Protein AF-0000000082277237 (afdb_homodimer)

InterPro domains:
  IPR003742 RNA methyltransferase RlmH [MF_00658] (3-155)
  IPR003742 RNA methyltransferase RlmH [PF02590] (3-154)
  IPR003742 RNA methyltransferase RlmH [PIRSF004505] (3-155)
  IPR003742 RNA methyltransferase RlmH [PTHR33603] (2-155)
  IPR003742 RNA methyltransferase RlmH [cd18081] (7-155)

Secondary structure (DSSP, 8-state):
--EEEEEEEES---S-HHHHHHHHHHHHHHGGGTEEEEEEEESSHHHHHHHHHHHHHTT-EEEEEEEEEEE--HHHHHHHHHHHHHHTTSEEEEEE-BTTBS-HHHHS--TTS-SPPPPEEES-SS---HHHHHHHHHHHHHHHHHHHHT-GGG-/--EEEEEEEES---S-HHHHHHHHHHHHHHGGGTEEEEEEEESSHHHHHHHHHHHHHTT-EEEEEEEEEEE--HHHHHHHHHHHHHHTTSEEEEEE-BTTBS-HHHHS--TTS-SPPPPEEES-SS---HHHHHHHHHHHHHHHHHHHHT-GGG-

Structure (mmCIF, N/CA/C/O backbone):
data_AF-0000000082277237-model_v1
#
loop_
_entity.id
_entity.type
_entity.pdbx_description
1 polymer 'SPOUT methyltransferase domain containing protein'
#
loop_
_atom_site.group_PDB
_atom_site.id
_atom_site.type_symbol
_atom_site.label_atom_id
_atom_site.label_alt_id
_atom_site.label_comp_id
_atom_site.label_asym_id
_atom_site.label_entity_id
_atom_site.label_seq_id
_atom_site.pdbx_PDB_ins_code
_atom_site.Cartn_x
_atom_site.Cartn_y
_atom_site.Cartn_z
_atom_site.occupancy
_atom_site.B_iso_or_equiv
_atom_site.auth_seq_id
_atom_site.auth_comp_id
_atom_site.auth_asym_id
_atom_site.auth_atom_id
_atom_site.pdbx_PDB_model_num
ATOM 1 N N . MET A 1 1 ? -14.43 -26.297 -7.453 1 72.44 1 MET A N 1
ATOM 2 C CA . MET A 1 1 ? -13.023 -26.438 -7.094 1 72.44 1 MET A CA 1
ATOM 3 C C . MET A 1 1 ? -12.492 -25.156 -6.465 1 72.44 1 MET A C 1
ATOM 5 O O . MET A 1 1 ? -12.914 -24.062 -6.828 1 72.44 1 MET A O 1
ATOM 9 N N . ALA A 1 2 ? -11.562 -25.266 -5.434 1 89.38 2 ALA A N 1
ATOM 10 C CA . ALA A 1 2 ? -11.039 -24.094 -4.742 1 89.38 2 ALA A CA 1
ATOM 11 C C . ALA A 1 2 ? -10.062 -23.328 -5.633 1 89.38 2 ALA A C 1
ATOM 13 O O . ALA A 1 2 ? -9.328 -23.922 -6.422 1 89.38 2 ALA A O 1
ATOM 14 N N . MET A 1 3 ? -10.211 -22.047 -5.707 1 97.19 3 MET A N 1
ATOM 15 C CA . MET A 1 3 ? -9.234 -21.203 -6.379 1 97.19 3 MET A CA 1
ATOM 16 C C . MET A 1 3 ? -7.957 -21.094 -5.555 1 97.19 3 MET A C 1
ATOM 18 O O . MET A 1 3 ? -8.008 -20.859 -4.344 1 97.19 3 MET A O 1
ATOM 22 N N . LYS A 1 4 ? -6.832 -21.359 -6.188 1 98.06 4 LYS A N 1
ATOM 23 C CA . LYS A 1 4 ? -5.547 -21.391 -5.496 1 98.06 4 LYS A CA 1
ATOM 24 C C . LYS A 1 4 ? -4.629 -20.281 -6.004 1 98.06 4 LYS A C 1
ATOM 26 O O . LYS A 1 4 ? -4.363 -20.188 -7.203 1 98.06 4 LYS A O 1
ATOM 31 N N . VAL A 1 5 ? -4.199 -19.469 -5.09 1 98.5 5 VAL A N 1
ATOM 32 C CA . VAL A 1 5 ? -3.26 -18.391 -5.402 1 98.5 5 VAL A CA 1
ATOM 33 C C . VAL A 1 5 ? -1.948 -18.625 -4.652 1 98.5 5 VAL A C 1
ATOM 35 O O . VAL A 1 5 ? -1.938 -18.719 -3.422 1 98.5 5 VAL A O 1
ATOM 38 N N . ASN A 1 6 ? -0.919 -18.75 -5.375 1 98.56 6 ASN A N 1
ATOM 39 C CA . ASN A 1 6 ? 0.415 -18.844 -4.793 1 98.56 6 ASN A CA 1
ATOM 40 C C . ASN A 1 6 ? 1.192 -17.547 -4.969 1 98.56 6 ASN A C 1
ATOM 42 O O . ASN A 1 6 ? 1.26 -17 -6.074 1 98.56 6 ASN A O 1
ATOM 46 N N . ILE A 1 7 ? 1.699 -17.031 -3.871 1 98.62 7 ILE A N 1
ATOM 47 C CA . ILE A 1 7 ? 2.617 -15.898 -3.922 1 98.62 7 ILE A CA 1
ATOM 48 C C . ILE A 1 7 ? 4.059 -16.406 -3.822 1 98.62 7 ILE A C 1
ATOM 50 O O . ILE A 1 7 ? 4.496 -16.828 -2.756 1 98.62 7 ILE A O 1
ATOM 54 N N . ARG A 1 8 ? 4.77 -16.391 -4.914 1 98.56 8 ARG A N 1
ATOM 55 C CA . ARG A 1 8 ? 6.188 -16.734 -4.93 1 98.56 8 ARG A CA 1
ATOM 56 C C . ARG A 1 8 ? 7.051 -15.5 -4.699 1 98.56 8 ARG A C 1
ATOM 58 O O . ARG A 1 8 ? 6.973 -14.531 -5.461 1 98.56 8 ARG A O 1
ATOM 65 N N . ILE A 1 9 ? 7.887 -15.516 -3.719 1 98.12 9 ILE A N 1
ATOM 66 C CA . ILE A 1 9 ? 8.578 -14.312 -3.279 1 98.12 9 ILE A CA 1
ATOM 67 C C . ILE A 1 9 ? 10.016 -14.648 -2.9 1 98.12 9 ILE A C 1
ATOM 69 O O . ILE A 1 9 ? 10.273 -15.672 -2.256 1 98.12 9 ILE A O 1
ATOM 73 N N . VAL A 1 10 ? 10.961 -13.883 -3.402 1 96.69 10 VAL A N 1
ATOM 74 C CA . VAL A 1 10 ? 12.359 -14.039 -2.998 1 96.69 10 VAL A CA 1
ATOM 75 C C . VAL A 1 10 ? 12.562 -13.438 -1.611 1 96.69 10 VAL A C 1
ATOM 77 O O . VAL A 1 10 ? 12.227 -12.273 -1.376 1 96.69 10 VAL A O 1
ATOM 80 N N . GLY A 1 11 ? 13.094 -14.211 -0.771 1 94 11 GLY A N 1
ATOM 81 C CA . GLY A 1 11 ? 13.344 -13.75 0.585 1 94 11 GLY A CA 1
ATOM 82 C C . GLY A 1 11 ? 12.859 -14.719 1.646 1 94 11 GLY A C 1
ATOM 83 O O . GLY A 1 11 ? 12.867 -15.938 1.435 1 94 11 GLY A O 1
ATOM 84 N N . ARG A 1 12 ? 12.672 -14.195 2.811 1 89.44 12 ARG A N 1
ATOM 85 C CA . ARG A 1 12 ? 12.188 -14.984 3.938 1 89.44 12 ARG A CA 1
ATOM 86 C C . ARG A 1 12 ? 11.102 -14.234 4.707 1 89.44 12 ARG A C 1
ATOM 88 O O . ARG A 1 12 ? 10.875 -13.047 4.469 1 89.44 12 ARG A O 1
ATOM 95 N N . LYS A 1 13 ? 10.516 -14.984 5.504 1 86.62 13 LYS A N 1
ATOM 96 C CA . LYS A 1 13 ? 9.484 -14.375 6.34 1 86.62 13 LYS A CA 1
ATOM 97 C C . LYS A 1 13 ? 10.031 -13.164 7.098 1 86.62 13 LYS A C 1
ATOM 99 O O . LYS A 1 13 ? 11.18 -13.172 7.535 1 86.62 13 LYS A O 1
ATOM 104 N N . SER A 1 14 ? 9.109 -12.227 7.199 1 81.88 14 SER A N 1
ATOM 105 C CA . SER A 1 14 ? 9.5 -10.984 7.844 1 81.88 14 SER A CA 1
ATOM 106 C C . SER A 1 14 ? 9.891 -11.211 9.297 1 81.88 14 SER A C 1
ATOM 108 O O . SER A 1 14 ? 9.281 -12.039 9.984 1 81.88 14 SER A O 1
ATOM 110 N N . SER A 1 15 ? 10.867 -10.469 9.68 1 84.88 15 SER A N 1
ATOM 111 C CA . SER A 1 15 ? 11.219 -10.453 11.094 1 84.88 15 SER A CA 1
ATOM 112 C C . SER A 1 15 ? 10.25 -9.586 11.891 1 84.88 15 SER A C 1
ATOM 114 O O . SER A 1 15 ? 10.289 -9.57 13.125 1 84.88 15 SER A O 1
ATOM 116 N N . GLU A 1 16 ? 9.328 -8.875 11.258 1 90.44 16 GLU A N 1
ATOM 117 C CA . GLU A 1 16 ? 8.305 -8.047 11.906 1 90.44 16 GLU A CA 1
ATOM 118 C C . GLU A 1 16 ? 7.008 -8.828 12.102 1 90.44 16 GLU A C 1
ATOM 120 O O . GLU A 1 16 ? 6.27 -9.055 11.141 1 90.44 16 GLU A O 1
ATOM 125 N N . PRO A 1 17 ? 6.66 -9.117 13.273 1 93.88 17 PRO A N 1
ATOM 126 C CA . PRO A 1 17 ? 5.508 -9.984 13.523 1 93.88 17 PRO A CA 1
ATOM 127 C C . PRO A 1 17 ? 4.199 -9.398 13 1 93.88 17 PRO A C 1
ATOM 129 O O . PRO A 1 17 ? 3.318 -10.141 12.562 1 93.88 17 PRO A O 1
ATOM 132 N N . TRP A 1 18 ? 4.062 -8.094 13.117 1 95.75 18 TRP A N 1
ATOM 133 C CA . TRP A 1 18 ? 2.807 -7.465 12.727 1 95.75 18 TRP A CA 1
ATOM 134 C C . TRP A 1 18 ? 2.486 -7.75 11.266 1 95.75 18 TRP A C 1
ATOM 136 O O . TRP A 1 18 ? 1.322 -7.918 10.898 1 95.75 18 TRP A O 1
ATOM 146 N N . LEU A 1 19 ? 3.482 -7.816 10.383 1 96.31 19 LEU A N 1
ATOM 147 C CA . LEU A 1 19 ? 3.287 -8.094 8.961 1 96.31 19 LEU A CA 1
ATOM 148 C C . LEU A 1 19 ? 2.701 -9.492 8.758 1 96.31 19 LEU A C 1
ATOM 150 O O . LEU A 1 19 ? 1.73 -9.656 8.016 1 96.31 19 LEU A O 1
ATOM 154 N N . GLU A 1 20 ? 3.297 -10.453 9.461 1 96.19 20 GLU A N 1
ATOM 155 C CA . GLU A 1 20 ? 2.818 -11.828 9.352 1 96.19 20 GLU A CA 1
ATOM 156 C C . GLU A 1 20 ? 1.405 -11.969 9.906 1 96.19 20 GLU A C 1
ATOM 158 O O . GLU A 1 20 ? 0.589 -12.719 9.367 1 96.19 20 GLU A O 1
ATOM 163 N N . GLU A 1 21 ? 1.178 -11.273 10.93 1 96.94 21 GLU A N 1
ATOM 164 C CA . GLU A 1 21 ? -0.162 -11.289 11.508 1 96.94 21 GLU A CA 1
ATOM 165 C C . GLU A 1 21 ? -1.196 -10.758 10.523 1 96.94 21 GLU A C 1
ATOM 167 O O . GLU A 1 21 ? -2.283 -11.32 10.391 1 96.94 21 GLU A O 1
ATOM 172 N N . GLY A 1 22 ? -0.865 -9.68 9.828 1 96.94 22 GLY A N 1
ATOM 173 C CA . GLY A 1 22 ? -1.749 -9.141 8.805 1 96.94 22 GLY A CA 1
ATOM 174 C C . GLY A 1 22 ? -2 -10.109 7.664 1 96.94 22 GLY A C 1
ATOM 175 O O . GLY A 1 22 ? -3.146 -10.328 7.266 1 96.94 22 GLY A O 1
ATOM 176 N N . VAL A 1 23 ? -0.927 -10.727 7.211 1 97.06 23 VAL A N 1
ATOM 177 C CA . VAL A 1 23 ? -1.022 -11.695 6.117 1 97.06 23 VAL A CA 1
ATOM 178 C C . VAL A 1 23 ? -1.915 -12.859 6.531 1 97.06 23 VAL A C 1
ATOM 180 O O . VAL A 1 23 ? -2.836 -13.234 5.801 1 97.06 23 VAL A O 1
ATOM 183 N N . GLN A 1 24 ? -1.683 -13.391 7.711 1 96.81 24 GLN A N 1
ATOM 184 C CA . GLN A 1 24 ? -2.432 -14.539 8.211 1 96.81 24 GLN A CA 1
ATOM 185 C C . GLN A 1 24 ? -3.91 -14.203 8.383 1 96.81 24 GLN A C 1
ATOM 187 O O . GLN A 1 24 ? -4.777 -15.039 8.125 1 96.81 24 GLN A O 1
ATOM 192 N N . MET A 1 25 ? -4.168 -13.039 8.859 1 96.81 25 MET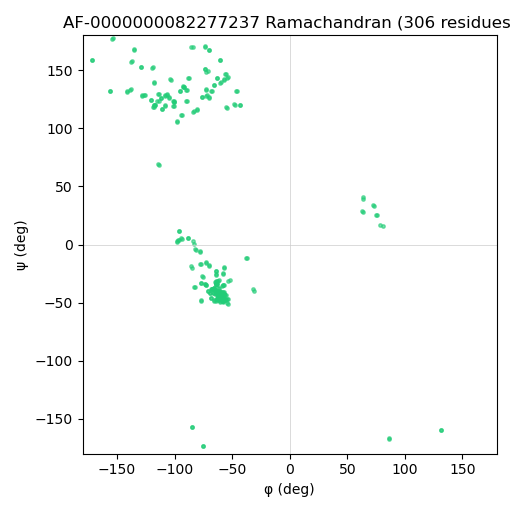 A N 1
ATOM 193 C CA . MET A 1 25 ? -5.559 -12.609 9.008 1 96.81 25 MET A CA 1
ATOM 194 C C . MET A 1 25 ? -6.285 -12.656 7.668 1 96.81 25 MET A C 1
ATOM 196 O O . MET A 1 25 ? -7.371 -13.227 7.562 1 96.81 25 MET A O 1
ATOM 200 N N . TYR A 1 26 ? -5.668 -12.062 6.633 1 97.19 26 TYR A N 1
ATOM 201 C CA . TYR A 1 26 ? -6.332 -12.016 5.336 1 97.19 26 TYR A CA 1
ATOM 202 C C . TYR A 1 26 ? -6.438 -13.414 4.734 1 97.19 26 TYR A C 1
ATOM 204 O O . TYR A 1 26 ? -7.434 -13.742 4.086 1 97.19 26 TYR A O 1
ATOM 212 N N . GLU A 1 27 ? -5.387 -14.242 4.922 1 97.44 27 GLU A N 1
ATOM 213 C CA . GLU A 1 27 ? -5.465 -15.625 4.477 1 97.44 27 GLU A CA 1
ATOM 214 C C . GLU A 1 27 ? -6.688 -16.328 5.062 1 97.44 27 GLU A C 1
ATOM 216 O O . GLU A 1 27 ? -7.41 -17.016 4.348 1 97.44 27 GLU A O 1
ATOM 221 N N . SER A 1 28 ? -6.832 -16.125 6.332 1 97.06 28 SER A N 1
ATOM 222 C CA . SER A 1 28 ? -7.957 -16.75 7.027 1 97.06 28 SER A CA 1
ATOM 223 C C . SER A 1 28 ? -9.289 -16.203 6.516 1 97.06 28 SER A C 1
ATOM 225 O O . SER A 1 28 ? -10.234 -16.969 6.312 1 97.06 28 SER A O 1
ATOM 227 N N . ARG A 1 29 ? -9.391 -14.906 6.246 1 96.12 29 ARG A N 1
ATOM 228 C CA . ARG A 1 29 ? -10.625 -14.242 5.816 1 96.12 29 ARG A CA 1
ATOM 229 C C . ARG A 1 29 ? -11 -14.656 4.398 1 96.12 29 ARG A C 1
ATOM 231 O O . ARG A 1 29 ? -12.148 -14.492 3.98 1 96.12 29 ARG A O 1
ATOM 238 N N . LEU A 1 30 ? -10.031 -15.195 3.664 1 97.56 30 LEU A N 1
ATOM 239 C CA . LEU A 1 30 ? -10.242 -15.555 2.264 1 97.56 30 LEU A CA 1
ATOM 240 C C . LEU A 1 30 ? -10.867 -16.938 2.145 1 97.56 30 LEU A C 1
ATOM 242 O O . LEU A 1 30 ? -11.43 -17.281 1.104 1 97.56 30 LEU A O 1
ATOM 246 N N . LYS A 1 31 ? -10.773 -17.766 3.168 1 93.88 31 LYS A N 1
ATOM 247 C CA . LYS A 1 31 ? -11.18 -19.156 3.135 1 93.88 31 LYS A CA 1
ATOM 248 C C . LYS A 1 31 ? -12.664 -19.297 2.787 1 93.88 31 LYS A C 1
ATOM 250 O O . LYS A 1 31 ? -13.031 -20.094 1.92 1 93.88 31 LYS A O 1
ATOM 255 N N . PRO A 1 32 ? -13.531 -18.484 3.363 1 93.81 32 PRO A N 1
ATOM 256 C CA . PRO A 1 32 ? -14.953 -18.609 3.051 1 93.81 32 PRO A CA 1
ATOM 257 C C . PRO A 1 32 ? -15.266 -18.312 1.587 1 93.81 32 PRO A C 1
ATOM 259 O O . PRO A 1 32 ? -16.312 -18.719 1.077 1 93.81 32 PRO A O 1
ATOM 262 N N . SER A 1 33 ? -14.453 -17.594 0.892 1 94.75 33 SER A N 1
ATOM 263 C CA . SER A 1 33 ? -14.656 -17.234 -0.508 1 94.75 33 SER A CA 1
ATOM 264 C C . SER A 1 33 ? -14.062 -18.297 -1.439 1 94.75 33 SER A C 1
ATOM 266 O O . SER A 1 33 ? -13.969 -18.078 -2.65 1 94.75 33 SER A O 1
ATOM 268 N N . ASN A 1 34 ? -13.57 -19.391 -0.93 1 95.44 34 ASN A N 1
ATOM 269 C CA . ASN A 1 34 ? -12.984 -20.516 -1.66 1 95.44 34 ASN A CA 1
ATOM 270 C C . ASN A 1 34 ? -11.719 -20.094 -2.402 1 95.44 34 ASN A C 1
ATOM 272 O O . ASN A 1 34 ? -11.469 -20.547 -3.523 1 95.44 34 ASN A O 1
ATOM 276 N N . VAL A 1 35 ? -11.055 -19.094 -1.87 1 97.5 35 VAL A N 1
ATOM 277 C CA . VAL A 1 35 ? -9.742 -18.688 -2.357 1 97.5 35 VAL A CA 1
ATOM 278 C C . VAL A 1 35 ? -8.672 -19.016 -1.32 1 97.5 35 VAL A C 1
ATOM 280 O O . VAL A 1 35 ? -8.719 -18.531 -0.188 1 97.5 35 VAL A O 1
ATOM 283 N N . GLU A 1 36 ? -7.801 -19.875 -1.709 1 97.69 36 GLU A N 1
ATOM 284 C CA . GLU A 1 36 ? -6.664 -20.234 -0.864 1 97.69 36 GLU A CA 1
ATOM 285 C C . GLU A 1 36 ? -5.395 -19.516 -1.313 1 97.69 36 GLU A C 1
ATOM 287 O O . GLU A 1 36 ? -5 -19.609 -2.477 1 97.69 36 GLU A O 1
ATOM 292 N N . VAL A 1 37 ? -4.805 -18.797 -0.4 1 98.12 37 VAL A N 1
ATOM 293 C CA . VAL A 1 37 ? -3.568 -18.094 -0.707 1 98.12 37 VAL A CA 1
ATOM 294 C C . VAL A 1 37 ? -2.42 -18.672 0.107 1 98.12 37 VAL A C 1
ATOM 296 O O . VAL A 1 37 ? -2.547 -18.875 1.316 1 98.12 37 VAL A O 1
ATOM 299 N N . GLU A 1 38 ? -1.388 -18.984 -0.533 1 96.94 38 GLU A N 1
ATOM 300 C CA . GLU A 1 38 ? -0.171 -19.469 0.114 1 96.94 38 GLU A CA 1
ATOM 301 C C . GLU A 1 38 ? 1.051 -18.688 -0.356 1 96.94 38 GLU A C 1
ATOM 303 O O . GLU A 1 38 ? 1.048 -18.125 -1.451 1 96.94 38 GLU A O 1
ATOM 308 N N . THR A 1 39 ? 2.021 -18.656 0.523 1 98 39 THR A N 1
ATOM 309 C CA . THR A 1 39 ? 3.281 -18 0.175 1 98 39 THR A CA 1
ATOM 310 C C . THR A 1 39 ? 4.402 -19.031 0.054 1 98 39 THR A C 1
ATOM 312 O O . THR A 1 39 ? 4.578 -19.875 0.937 1 98 39 THR A O 1
ATOM 315 N N . THR A 1 40 ? 5.082 -19.031 -1.063 1 98.31 40 THR A N 1
ATOM 316 C CA . THR A 1 40 ? 6.285 -19.844 -1.249 1 98.31 40 THR A CA 1
ATOM 317 C C . THR A 1 40 ? 7.527 -18.953 -1.28 1 98.31 40 THR A C 1
ATOM 319 O O . THR A 1 40 ? 7.68 -18.109 -2.174 1 98.31 40 THR A O 1
ATOM 322 N N . TRP A 1 41 ? 8.414 -19.188 -0.354 1 98 41 TRP A N 1
ATOM 323 C CA . TRP A 1 41 ? 9.625 -18.391 -0.229 1 98 41 TRP A CA 1
ATOM 324 C C . TRP A 1 41 ? 10.766 -19.016 -1.027 1 98 41 TRP A C 1
ATOM 326 O O . TRP A 1 41 ? 10.969 -20.234 -0.996 1 98 41 TRP A O 1
ATOM 336 N N . HIS A 1 42 ? 11.469 -18.172 -1.744 1 97.94 42 HIS A N 1
ATOM 337 C CA . HIS A 1 42 ? 12.641 -18.594 -2.502 1 97.94 42 HIS A CA 1
ATOM 338 C C . HIS A 1 42 ? 13.898 -17.891 -2.004 1 97.94 42 HIS A C 1
ATOM 340 O O . HIS A 1 42 ? 13.883 -16.688 -1.737 1 97.94 42 HIS A O 1
ATOM 346 N N . LYS A 1 43 ? 14.977 -18.609 -1.926 1 96 43 LYS A N 1
ATOM 347 C CA . LYS A 1 43 ? 16.203 -18.078 -1.368 1 96 43 LYS A CA 1
ATOM 348 C C . LYS A 1 43 ? 16.859 -17.094 -2.334 1 96 43 LYS A C 1
ATOM 350 O O . LYS A 1 43 ? 17.609 -16.203 -1.912 1 96 43 LYS A O 1
ATOM 355 N N . ASP A 1 44 ? 16.703 -17.391 -3.604 1 95.62 44 ASP A N 1
ATOM 356 C CA . ASP A 1 44 ? 17.328 -16.547 -4.621 1 95.62 44 ASP A CA 1
ATOM 357 C C . ASP A 1 44 ? 16.547 -16.625 -5.941 1 95.62 44 ASP A C 1
ATOM 359 O O . ASP A 1 44 ? 15.531 -17.312 -6.035 1 95.62 44 ASP A O 1
ATOM 363 N N . ASN A 1 45 ? 17.016 -15.859 -6.887 1 95.25 45 ASN A N 1
ATOM 364 C CA . ASN A 1 45 ? 16.328 -15.742 -8.172 1 95.25 45 ASN A CA 1
ATOM 365 C C . ASN A 1 45 ? 16.297 -17.078 -8.914 1 95.25 45 ASN A C 1
ATOM 367 O O . ASN A 1 45 ? 15.273 -17.453 -9.484 1 95.25 45 ASN A O 1
ATOM 371 N N . PRO A 1 46 ? 17.406 -17.859 -8.922 1 95.75 46 PRO A N 1
ATOM 372 C CA . PRO A 1 46 ? 17.344 -19.172 -9.594 1 95.75 46 PRO A CA 1
ATOM 373 C C . PRO A 1 46 ? 16.281 -20.094 -9.016 1 95.75 46 PRO A C 1
ATOM 375 O O . PRO A 1 46 ? 15.562 -20.766 -9.766 1 95.75 46 PRO A O 1
ATOM 378 N N . ALA A 1 47 ? 16.156 -20.109 -7.727 1 97.25 47 ALA A N 1
ATOM 379 C CA . ALA A 1 47 ? 15.125 -20.922 -7.082 1 97.25 47 ALA A CA 1
ATOM 380 C C . ALA A 1 47 ? 13.734 -20.422 -7.453 1 97.25 47 ALA A C 1
ATOM 382 O O . ALA A 1 47 ? 12.82 -21.234 -7.684 1 97.25 47 ALA A O 1
ATOM 383 N N . LEU A 1 48 ? 13.547 -19.109 -7.465 1 97.31 48 LEU A N 1
ATOM 384 C CA . LEU A 1 48 ? 12.289 -18.5 -7.879 1 97.31 48 LEU A CA 1
ATOM 385 C C . LEU A 1 48 ? 11.922 -18.922 -9.297 1 97.31 48 LEU A C 1
ATOM 387 O O . LEU A 1 48 ? 10.797 -19.375 -9.547 1 97.31 48 LEU A O 1
ATOM 391 N N . MET A 1 49 ? 12.906 -18.844 -10.195 1 95.56 49 MET A N 1
ATOM 392 C CA . MET A 1 49 ? 12.68 -19.172 -11.602 1 95.56 49 MET A CA 1
ATOM 393 C C . MET A 1 49 ? 12.273 -20.641 -11.758 1 95.56 49 MET A C 1
ATOM 395 O O . MET A 1 49 ? 11.406 -20.953 -12.57 1 95.56 49 MET A O 1
ATOM 399 N N . LYS A 1 50 ? 12.906 -21.484 -11.016 1 96.94 50 LYS A N 1
ATOM 400 C CA . LYS A 1 50 ? 12.555 -22.906 -11.031 1 96.94 50 LYS A CA 1
ATOM 401 C C . LYS A 1 50 ? 11.109 -23.109 -10.586 1 96.94 50 LYS A C 1
ATOM 403 O O . LYS A 1 50 ? 10.375 -23.891 -11.195 1 96.94 50 LYS A O 1
ATOM 408 N N . GLY A 1 51 ? 10.711 -22.422 -9.516 1 97.38 51 GLY A N 1
ATOM 409 C CA . GLY A 1 51 ? 9.344 -22.516 -9.031 1 97.38 51 GLY A CA 1
ATOM 410 C C . GLY A 1 51 ? 8.32 -22.047 -10.047 1 97.38 51 GLY A C 1
ATOM 411 O O . GLY A 1 51 ? 7.285 -22.688 -10.242 1 97.38 51 GLY A O 1
ATOM 412 N N . ILE A 1 52 ? 8.625 -20.953 -10.688 1 96.62 52 ILE A N 1
ATOM 413 C CA . ILE A 1 52 ? 7.738 -20.391 -11.703 1 96.62 52 ILE A CA 1
ATOM 414 C C . ILE A 1 52 ? 7.59 -21.375 -12.859 1 96.62 52 ILE A C 1
ATOM 416 O O . ILE A 1 52 ? 6.488 -21.562 -13.375 1 96.62 52 ILE A O 1
ATOM 420 N N . GLU A 1 53 ? 8.695 -21.922 -13.297 1 95 53 GLU A N 1
ATOM 421 C CA . GLU A 1 53 ? 8.68 -22.906 -14.367 1 95 53 GLU A CA 1
ATOM 422 C C . GLU A 1 53 ? 7.773 -24.094 -14.016 1 95 53 GLU A C 1
ATOM 424 O O . GLU A 1 53 ? 7 -24.562 -14.852 1 95 53 GLU A O 1
ATOM 429 N N . GLN A 1 54 ? 7.867 -24.547 -12.812 1 97.25 54 GLN A N 1
ATOM 430 C CA . GLN A 1 54 ? 7.035 -25.641 -12.344 1 97.25 54 GLN A CA 1
ATOM 431 C C . GLN A 1 54 ? 5.555 -25.281 -12.398 1 97.25 54 GLN A C 1
ATOM 433 O O . GLN A 1 54 ? 4.727 -26.078 -12.836 1 97.25 54 GLN A O 1
ATOM 438 N N . ASP A 1 55 ? 5.242 -24.078 -11.961 1 97 55 ASP A N 1
ATOM 439 C CA . ASP A 1 55 ? 3.859 -23.594 -12.016 1 97 55 ASP A CA 1
ATOM 440 C C . ASP A 1 55 ? 3.359 -23.516 -13.453 1 97 55 ASP A C 1
ATOM 442 O O . ASP A 1 55 ? 2.227 -23.891 -13.75 1 97 55 ASP A O 1
ATOM 446 N N . SER A 1 56 ? 4.238 -22.984 -14.297 1 94.19 56 SER A N 1
ATOM 447 C CA . SER A 1 56 ? 3.885 -22.844 -15.703 1 94.19 56 SER A CA 1
ATOM 448 C C . SER A 1 56 ? 3.594 -24.203 -16.328 1 94.19 56 SER A C 1
ATOM 450 O O . SER A 1 56 ? 2.654 -24.344 -17.125 1 94.19 56 SER A O 1
ATOM 452 N N . GLN A 1 57 ? 4.383 -25.188 -15.984 1 95.06 57 GLN A N 1
ATOM 453 C CA . GLN A 1 57 ? 4.199 -26.531 -16.5 1 95.06 57 GLN A CA 1
ATOM 454 C C . GLN A 1 57 ? 2.865 -27.125 -16.047 1 95.06 57 GLN A C 1
ATOM 456 O O . GLN A 1 57 ? 2.293 -27.969 -16.734 1 95.06 57 GLN A O 1
ATOM 461 N N . LYS A 1 58 ? 2.42 -26.609 -14.938 1 95.88 58 LYS A N 1
ATOM 462 C CA . LYS A 1 58 ? 1.141 -27.062 -14.398 1 95.88 58 LYS A CA 1
ATOM 463 C C . LYS A 1 58 ? -0.001 -26.156 -14.859 1 95.88 58 LYS A C 1
ATOM 465 O O . LYS A 1 58 ? -1.1 -26.203 -14.297 1 95.88 58 LYS A O 1
ATOM 470 N N . ASN A 1 59 ? 0.3 -25.188 -15.734 1 94.69 59 ASN A N 1
ATOM 471 C CA . ASN A 1 59 ? -0.663 -24.312 -16.406 1 94.69 59 ASN A CA 1
ATOM 472 C C . ASN A 1 59 ? -1.209 -23.25 -15.453 1 94.69 59 ASN A C 1
ATOM 474 O O . ASN A 1 59 ? -2.359 -22.828 -15.578 1 94.69 59 ASN A O 1
ATOM 478 N N . HIS A 1 60 ? -0.413 -22.922 -14.398 1 96.62 60 HIS A N 1
ATOM 479 C CA . HIS A 1 60 ? -0.772 -21.75 -13.602 1 96.62 60 HIS A CA 1
ATOM 480 C C . HIS A 1 60 ? -0.656 -20.469 -14.414 1 96.62 60 HIS A C 1
ATOM 482 O O . HIS A 1 60 ? 0.248 -20.328 -15.242 1 96.62 60 HIS A O 1
ATOM 488 N N . LYS A 1 61 ? -1.603 -19.625 -14.266 1 97.69 61 LYS A N 1
ATOM 489 C CA . LYS A 1 61 ? -1.36 -18.266 -14.734 1 97.69 61 LYS A CA 1
ATOM 490 C C . LYS A 1 61 ? -0.297 -17.562 -13.891 1 97.69 61 LYS A C 1
ATOM 492 O O . LYS A 1 61 ? -0.308 -17.672 -12.664 1 97.69 61 LYS A O 1
ATOM 497 N N . ILE A 1 62 ? 0.694 -16.922 -14.539 1 97.69 62 ILE A N 1
ATOM 498 C CA . ILE A 1 62 ? 1.775 -16.234 -13.844 1 97.69 62 ILE A CA 1
ATOM 499 C C . ILE A 1 62 ? 1.61 -14.727 -13.992 1 97.69 62 ILE A C 1
ATOM 501 O O . ILE A 1 62 ? 1.429 -14.227 -15.109 1 97.69 62 ILE A O 1
ATOM 505 N N . VAL A 1 63 ? 1.631 -14.016 -12.891 1 97.81 63 VAL A N 1
ATOM 506 C CA . VAL A 1 63 ? 1.584 -12.555 -12.891 1 97.81 63 VAL A CA 1
ATOM 507 C C . VAL A 1 63 ? 2.727 -12 -12.039 1 97.81 63 VAL A C 1
ATOM 509 O O . VAL A 1 63 ? 2.898 -12.398 -10.883 1 97.81 63 VAL A O 1
ATOM 512 N N . CYS A 1 64 ? 3.504 -11.109 -12.555 1 97.75 64 CYS A N 1
ATOM 513 C CA . CYS A 1 64 ? 4.645 -10.539 -11.852 1 97.75 64 CYS A CA 1
ATOM 514 C C . CYS A 1 64 ? 4.324 -9.141 -11.336 1 97.75 64 CYS A C 1
ATOM 516 O O . CYS A 1 64 ? 3.65 -8.359 -12.008 1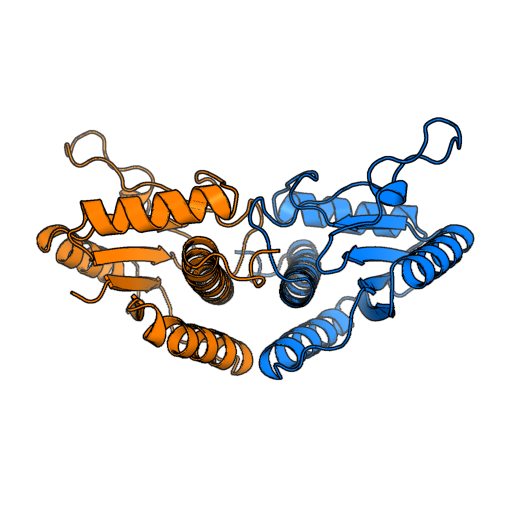 97.75 64 CYS A O 1
ATOM 518 N N . LEU A 1 65 ? 4.832 -8.891 -10.172 1 97.38 65 LEU A N 1
ATOM 519 C CA . LEU A 1 65 ? 4.656 -7.559 -9.594 1 97.38 65 LEU A CA 1
ATOM 520 C C . LEU A 1 65 ? 5.863 -6.672 -9.883 1 97.38 65 LEU A C 1
ATOM 522 O O . LEU A 1 65 ? 7.004 -7.09 -9.688 1 97.38 65 LEU A O 1
ATOM 526 N N . ASP A 1 66 ? 5.613 -5.504 -10.328 1 94.94 66 ASP A N 1
ATOM 527 C CA . ASP A 1 66 ? 6.621 -4.5 -10.656 1 94.94 66 ASP A CA 1
ATOM 528 C C . ASP A 1 66 ? 6.035 -3.09 -10.594 1 94.94 66 ASP A C 1
ATOM 530 O O . ASP A 1 66 ? 4.961 -2.836 -11.141 1 94.94 66 ASP A O 1
ATOM 534 N N . PRO A 1 67 ? 6.73 -2.152 -9.914 1 93.12 67 PRO A N 1
ATOM 535 C CA . PRO A 1 67 ? 6.203 -0.788 -9.852 1 93.12 67 PRO A CA 1
ATOM 536 C C . PRO A 1 67 ? 5.984 -0.175 -11.234 1 93.12 67 PRO A C 1
ATOM 538 O O . PRO A 1 67 ? 5.176 0.745 -11.383 1 93.12 67 PRO A O 1
ATOM 541 N N . ASN A 1 68 ? 6.648 -0.71 -12.266 1 91.38 68 ASN A N 1
ATOM 542 C CA . ASN A 1 68 ? 6.527 -0.181 -13.625 1 91.38 68 ASN A CA 1
ATOM 543 C C . ASN A 1 68 ? 5.496 -0.958 -14.438 1 91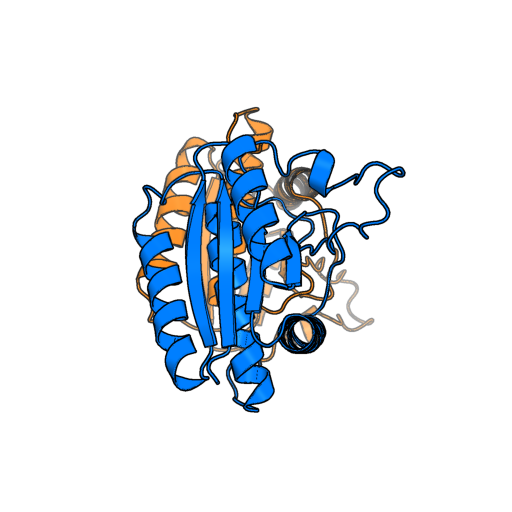.38 68 ASN A C 1
ATOM 545 O O . ASN A 1 68 ? 5.328 -0.709 -15.633 1 91.38 68 ASN A O 1
ATOM 549 N N . GLY A 1 69 ? 4.824 -1.915 -13.789 1 94.19 69 GLY A N 1
ATOM 550 C CA . GLY A 1 69 ? 3.779 -2.676 -14.453 1 94.19 69 GLY A CA 1
ATOM 551 C C . GLY A 1 69 ? 2.49 -1.893 -14.625 1 94.19 69 GLY A C 1
ATOM 552 O O . GLY A 1 69 ? 2.469 -0.674 -14.438 1 94.19 69 GLY A O 1
ATOM 553 N N . ARG A 1 70 ? 1.486 -2.529 -15.078 1 95.12 70 ARG A N 1
ATOM 554 C CA . ARG A 1 70 ? 0.179 -1.914 -15.281 1 95.12 70 ARG A CA 1
ATOM 555 C C . ARG A 1 70 ? -0.489 -1.589 -13.953 1 95.12 70 ARG A C 1
ATOM 557 O O . ARG A 1 70 ? -0.584 -2.447 -13.07 1 95.12 70 ARG A O 1
ATOM 564 N N . SER A 1 71 ? -0.887 -0.423 -13.758 1 95.12 71 SER A N 1
ATOM 565 C CA . SER A 1 71 ? -1.64 0.024 -12.594 1 95.12 71 SER A CA 1
ATOM 566 C C . SER A 1 71 ? -3.143 -0.051 -12.844 1 95.12 71 SER A C 1
ATOM 568 O O . SER A 1 71 ? -3.621 0.355 -13.898 1 95.12 71 SER A O 1
ATOM 570 N N . THR A 1 72 ? -3.854 -0.55 -11.875 1 96.19 72 THR A N 1
ATOM 571 C CA . THR A 1 72 ? -5.293 -0.714 -12.039 1 96.19 72 THR A CA 1
ATOM 572 C C . THR A 1 72 ? -6.031 -0.278 -10.781 1 96.19 72 THR A C 1
ATOM 574 O O . THR A 1 72 ? -5.441 -0.211 -9.695 1 96.19 72 THR A O 1
ATOM 577 N N . SER A 1 73 ? -7.297 0.05 -10.961 1 96.94 73 SER A N 1
ATOM 578 C CA . SER A 1 73 ? -8.172 0.214 -9.805 1 96.94 73 SER A CA 1
ATOM 579 C C . SER A 1 73 ? -8.469 -1.128 -9.141 1 96.94 73 SER A C 1
ATOM 581 O O . SER A 1 73 ? -8.219 -2.184 -9.727 1 96.94 73 SER A O 1
ATOM 583 N N . SER A 1 74 ? -9.023 -1.087 -7.961 1 97.38 74 SER A N 1
ATOM 584 C CA . SER A 1 74 ? -9.383 -2.322 -7.277 1 97.38 74 SER A CA 1
ATOM 585 C C . SER A 1 74 ? -10.453 -3.09 -8.047 1 97.38 74 SER A C 1
ATOM 587 O O . SER A 1 74 ? -10.461 -4.324 -8.047 1 97.38 74 SER A O 1
ATOM 589 N N . GLU A 1 75 ? -11.328 -2.354 -8.75 1 96.81 75 GLU A N 1
ATOM 590 C CA . GLU A 1 75 ? -12.359 -3.01 -9.547 1 96.81 75 GLU A CA 1
ATOM 591 C C . GLU A 1 75 ? -11.758 -3.75 -10.734 1 96.81 75 GLU A C 1
ATOM 593 O O . GLU A 1 75 ? -12.133 -4.891 -11.016 1 96.81 75 GLU A O 1
ATOM 598 N N . ILE A 1 76 ? -10.891 -3.064 -11.367 1 98 76 ILE A N 1
ATOM 599 C CA . ILE A 1 76 ? -10.227 -3.688 -12.516 1 98 76 ILE A CA 1
ATOM 600 C C . ILE A 1 76 ? -9.336 -4.828 -12.031 1 98 76 ILE A C 1
ATOM 602 O O . ILE A 1 76 ? -9.266 -5.883 -12.672 1 98 76 ILE A O 1
ATOM 606 N N . PHE A 1 77 ? -8.672 -4.664 -10.914 1 98.38 77 PHE A N 1
ATOM 607 C CA . PHE A 1 77 ? -7.898 -5.742 -10.312 1 98.38 77 PHE A CA 1
ATOM 608 C C . PHE A 1 77 ? -8.773 -6.965 -10.062 1 98.38 77 PHE A C 1
ATOM 610 O O . PHE A 1 77 ? -8.367 -8.094 -10.344 1 98.38 77 PHE A O 1
ATOM 617 N N . CYS A 1 78 ? -9.891 -6.723 -9.5 1 98.25 78 CYS A N 1
ATOM 618 C CA . CYS A 1 78 ? -10.836 -7.801 -9.25 1 98.25 78 CYS A CA 1
ATOM 619 C C . CYS A 1 78 ? -11.141 -8.57 -10.531 1 98.25 78 CYS A C 1
ATOM 621 O O . CYS A 1 78 ? -11.039 -9.797 -10.555 1 98.25 78 CYS A O 1
ATOM 623 N N . ASP A 1 79 ? -11.492 -7.848 -11.586 1 98.38 79 ASP A N 1
ATOM 624 C CA . ASP A 1 79 ? -11.781 -8.484 -12.867 1 98.38 79 ASP A CA 1
ATOM 625 C C . ASP A 1 79 ? -10.578 -9.289 -13.359 1 98.38 79 ASP A C 1
ATOM 627 O O . ASP A 1 79 ? -10.719 -10.438 -13.773 1 98.38 79 ASP A O 1
ATOM 631 N N . ASN A 1 80 ? -9.398 -8.68 -13.281 1 98.38 80 ASN A N 1
ATOM 632 C CA . ASN A 1 80 ? -8.18 -9.344 -13.727 1 98.38 80 ASN A CA 1
ATOM 633 C C . ASN A 1 80 ? -7.902 -10.609 -12.922 1 98.38 80 ASN A C 1
ATOM 635 O O . ASN A 1 80 ? -7.551 -11.648 -13.484 1 98.38 80 ASN A O 1
ATOM 639 N N . LEU A 1 81 ? -8.055 -10.539 -11.641 1 98.38 81 LEU A N 1
ATOM 640 C CA . LEU A 1 81 ? -7.789 -11.656 -10.742 1 98.38 81 LEU A CA 1
ATOM 641 C C . LEU A 1 81 ? -8.602 -12.883 -11.148 1 98.38 81 LEU A C 1
ATOM 643 O O . LEU A 1 81 ? -8.047 -13.969 -11.336 1 98.38 81 LEU A O 1
ATOM 647 N N . TYR A 1 82 ? -9.844 -12.672 -11.375 1 98 82 TYR A N 1
ATOM 648 C CA . TYR A 1 82 ? -10.711 -13.812 -11.672 1 98 82 TYR A CA 1
ATOM 649 C C . TYR A 1 82 ? -10.508 -14.281 -13.109 1 98 82 TYR A C 1
ATOM 651 O O . TYR A 1 82 ? -10.625 -15.477 -13.398 1 98 82 TYR A O 1
ATOM 659 N N . ASN A 1 83 ? -10.219 -13.336 -13.977 1 98.25 83 ASN A N 1
ATOM 660 C CA . ASN A 1 83 ? -9.844 -13.742 -15.328 1 98.25 83 ASN A CA 1
ATOM 661 C C . ASN A 1 83 ? -8.578 -14.594 -15.32 1 98.25 83 ASN A C 1
ATOM 663 O O . ASN A 1 83 ? -8.508 -15.617 -16 1 98.25 83 ASN A O 1
ATOM 667 N N . TRP A 1 84 ? -7.566 -14.164 -14.531 1 98.25 84 TRP A N 1
ATOM 668 C CA . TRP A 1 84 ? -6.324 -14.922 -14.422 1 98.25 84 TRP A CA 1
ATOM 669 C C . TRP A 1 84 ? -6.578 -16.312 -13.844 1 98.25 84 TRP A C 1
ATOM 671 O O . TRP A 1 84 ? -6.02 -17.297 -14.32 1 98.25 84 TRP A O 1
ATOM 681 N N . LEU A 1 85 ? -7.375 -16.359 -12.828 1 98 85 LEU A N 1
ATOM 682 C CA . LEU A 1 85 ? -7.719 -17.641 -12.219 1 98 85 LEU A CA 1
ATOM 683 C C . LEU A 1 85 ? -8.414 -18.547 -13.227 1 98 85 LEU A C 1
ATOM 685 O O . LEU A 1 85 ? -8.133 -19.75 -13.273 1 98 85 LEU A O 1
ATOM 689 N N . GLU A 1 86 ? -9.281 -18 -14.008 1 97.31 86 GLU A N 1
ATOM 690 C CA . GLU A 1 86 ? -9.938 -18.766 -15.055 1 97.31 86 GLU A CA 1
ATOM 691 C C . GLU A 1 86 ? -8.938 -19.281 -16.094 1 97.31 86 GLU A C 1
ATOM 693 O O . GLU A 1 86 ? -8.945 -20.453 -16.438 1 97.31 86 GLU A O 1
ATOM 698 N N . GLU A 1 87 ? -8.102 -18.453 -16.547 1 96.88 87 GLU A N 1
ATOM 699 C CA . GLU A 1 87 ? -7.086 -18.797 -17.531 1 96.88 87 GLU A CA 1
ATOM 700 C C . GLU A 1 87 ? -6.184 -19.922 -17.047 1 96.88 87 GLU A C 1
ATOM 702 O O . GLU A 1 87 ? -5.738 -20.75 -17.828 1 96.88 87 GLU A O 1
ATOM 707 N N . GLY A 1 88 ? -5.941 -19.922 -15.758 1 97.19 88 GLY A N 1
ATOM 708 C CA . GLY A 1 88 ? -5.008 -20.875 -15.188 1 97.19 88 GLY A CA 1
ATOM 709 C C . GLY A 1 88 ? -5.688 -22.109 -14.625 1 97.19 88 GLY A C 1
ATOM 710 O O . GLY A 1 88 ? -5.07 -22.891 -13.898 1 97.19 88 GLY A O 1
ATOM 711 N N . GLY A 1 89 ? -6.984 -22.266 -14.93 1 96.69 89 GLY A N 1
ATOM 712 C CA . GLY A 1 89 ? -7.707 -23.406 -14.367 1 96.69 89 GLY A CA 1
ATOM 713 C C . GLY A 1 89 ? -7.801 -23.344 -12.852 1 96.69 89 GLY A C 1
ATOM 714 O O . GLY A 1 89 ? -7.516 -24.328 -12.172 1 96.69 89 GLY A O 1
ATOM 715 N N . SER A 1 90 ? -8.016 -22.172 -12.289 1 97.38 90 SER A N 1
ATOM 716 C CA . SER A 1 90 ? -8.227 -21.906 -10.875 1 97.38 90 SER A CA 1
ATOM 717 C C . SER A 1 90 ? -6.91 -21.859 -10.109 1 97.38 90 SER A C 1
ATOM 719 O O . SER A 1 90 ? -6.891 -21.984 -8.883 1 97.38 90 SER A O 1
ATOM 721 N N . ARG A 1 91 ? -5.805 -21.734 -10.875 1 98.19 91 ARG A N 1
ATOM 722 C CA . ARG A 1 91 ? -4.484 -21.641 -10.266 1 98.19 91 ARG A CA 1
ATOM 723 C C . ARG A 1 91 ? -3.748 -20.391 -10.766 1 98.19 91 ARG A C 1
ATOM 725 O O . ARG A 1 91 ? -3.641 -20.172 -11.969 1 98.19 91 ARG A O 1
ATOM 732 N N . LEU A 1 92 ? -3.271 -19.641 -9.859 1 98.5 92 LEU A N 1
ATOM 733 C CA . LEU A 1 92 ? -2.617 -18.359 -10.141 1 98.5 92 LEU A CA 1
ATOM 734 C C . LEU A 1 92 ? -1.375 -18.188 -9.281 1 98.5 92 LEU A C 1
ATOM 736 O O . LEU A 1 92 ? -1.399 -18.484 -8.078 1 98.5 92 LEU A O 1
ATOM 740 N N . SER A 1 93 ? -0.27 -17.766 -9.883 1 98.69 93 SER A N 1
ATOM 741 C CA . SER A 1 93 ? 0.944 -17.438 -9.141 1 98.69 93 SER A CA 1
ATOM 742 C C . SER A 1 93 ? 1.32 -15.977 -9.328 1 98.69 93 SER A C 1
ATOM 744 O O . SER A 1 93 ? 1.558 -15.523 -10.453 1 98.69 93 SER A O 1
ATOM 746 N N . PHE A 1 94 ? 1.326 -15.266 -8.25 1 98.69 94 PHE A N 1
ATOM 747 C CA . PHE A 1 94 ? 1.948 -13.945 -8.234 1 98.69 94 PHE A CA 1
ATOM 748 C C . PHE A 1 94 ? 3.43 -14.047 -7.895 1 98.69 94 PHE A C 1
ATOM 750 O O . PHE A 1 94 ? 3.822 -14.844 -7.035 1 98.69 94 PHE A O 1
ATOM 757 N N . VAL A 1 95 ? 4.215 -13.203 -8.531 1 98.44 95 VAL A N 1
ATOM 758 C CA . VAL A 1 95 ? 5.66 -13.258 -8.336 1 98.44 95 VAL A CA 1
ATOM 759 C C . VAL A 1 95 ? 6.156 -11.914 -7.793 1 98.44 95 VAL A C 1
ATOM 761 O O . VAL A 1 95 ? 5.914 -10.867 -8.391 1 98.44 95 VAL A O 1
ATOM 764 N N . ILE A 1 96 ? 6.828 -11.961 -6.66 1 97.69 96 ILE A N 1
ATOM 765 C CA . ILE A 1 96 ? 7.426 -10.797 -6.027 1 97.69 96 ILE A CA 1
ATOM 766 C C . ILE A 1 96 ? 8.938 -10.969 -5.953 1 97.69 96 ILE A C 1
ATOM 768 O O . ILE A 1 96 ? 9.438 -11.906 -5.332 1 97.69 96 ILE A O 1
ATOM 772 N N . GLY A 1 97 ? 9.664 -10.07 -6.574 1 95.44 97 GLY A N 1
ATOM 773 C CA . GLY A 1 97 ? 11.117 -10.117 -6.551 1 95.44 97 GLY A CA 1
ATOM 774 C C . GLY A 1 97 ? 11.703 -9.703 -5.211 1 95.44 97 GLY A C 1
ATOM 775 O O . GLY A 1 97 ? 10.984 -9.203 -4.34 1 95.44 97 GLY A O 1
ATOM 776 N N . GLY A 1 98 ? 12.953 -9.906 -5.07 1 91.62 98 GLY A N 1
ATOM 777 C CA . GLY A 1 98 ? 13.664 -9.484 -3.873 1 91.62 98 GLY A CA 1
ATOM 778 C C . GLY A 1 98 ? 14.109 -8.039 -3.916 1 91.62 98 GLY A C 1
ATOM 779 O O . GLY A 1 98 ? 13.484 -7.211 -4.582 1 91.62 98 GLY A O 1
ATOM 780 N N . ALA A 1 99 ? 15.125 -7.668 -3.146 1 85.12 99 ALA A N 1
ATOM 781 C CA . ALA A 1 99 ? 15.625 -6.301 -3.012 1 85.12 99 ALA A CA 1
ATOM 782 C C . ALA A 1 99 ? 16.062 -5.738 -4.363 1 85.12 99 ALA A C 1
ATOM 784 O O . ALA A 1 99 ? 15.938 -4.535 -4.609 1 85.12 99 ALA A O 1
ATOM 785 N N . GLU A 1 100 ? 16.406 -6.625 -5.262 1 87.56 100 GLU A N 1
ATOM 786 C CA . GLU A 1 100 ? 16.906 -6.184 -6.562 1 87.56 100 GLU A CA 1
ATOM 787 C C . GLU A 1 100 ? 15.789 -6.215 -7.609 1 87.56 100 GLU A C 1
ATOM 789 O O . GLU A 1 100 ? 16.031 -5.953 -8.789 1 87.56 100 GLU A O 1
ATOM 794 N N . GLY A 1 101 ? 14.672 -6.555 -7.141 1 91.69 101 GLY A N 1
ATOM 795 C CA . GLY A 1 101 ? 13.555 -6.633 -8.07 1 91.69 101 GLY A CA 1
ATOM 796 C C . GLY A 1 101 ? 13.453 -7.973 -8.773 1 91.69 101 GLY A C 1
ATOM 797 O O . GLY A 1 101 ? 14.031 -8.961 -8.32 1 91.69 101 GLY A O 1
ATOM 798 N N . LEU A 1 102 ? 12.68 -8.023 -9.789 1 94.06 102 LEU A N 1
ATOM 799 C CA . LEU A 1 102 ? 12.453 -9.242 -10.555 1 94.06 102 LEU A CA 1
ATOM 800 C C . LEU A 1 102 ? 13.672 -9.594 -11.398 1 94.06 102 LEU A C 1
ATOM 802 O O . LEU A 1 102 ? 14.359 -8.703 -11.906 1 94.06 102 LEU A O 1
ATOM 806 N N . PRO A 1 103 ? 13.859 -10.883 -11.594 1 91 103 PRO A N 1
ATOM 807 C CA . PRO A 1 103 ? 14.891 -11.25 -12.562 1 91 103 PRO A CA 1
ATOM 808 C C . PRO A 1 103 ? 14.609 -10.703 -13.961 1 91 103 PRO A C 1
ATOM 810 O O . PRO A 1 103 ? 13.453 -10.656 -14.391 1 91 103 PRO A O 1
ATOM 813 N N . PRO A 1 104 ? 15.648 -10.242 -14.617 1 86.75 104 PRO A N 1
ATOM 814 C CA . PRO A 1 104 ? 15.477 -9.656 -15.953 1 86.75 104 PRO A CA 1
ATOM 815 C C . PRO A 1 104 ? 14.742 -10.594 -16.906 1 86.75 104 PRO A C 1
ATOM 817 O O . PRO A 1 104 ? 14.031 -10.125 -17.797 1 86.75 104 PRO A O 1
ATOM 820 N N . GLU A 1 105 ? 14.891 -11.898 -16.75 1 84.62 105 GLU A N 1
ATOM 821 C CA . GLU A 1 105 ? 14.258 -12.898 -17.609 1 84.62 105 GLU A CA 1
ATOM 822 C C . GLU A 1 105 ? 12.742 -12.805 -17.531 1 84.62 105 GLU A C 1
ATOM 824 O O . GLU A 1 105 ? 12.047 -13.164 -18.484 1 84.62 105 GLU A O 1
ATOM 829 N N . LEU A 1 106 ? 12.219 -12.391 -16.375 1 87.06 106 LEU A N 1
ATOM 830 C CA . LEU A 1 106 ? 10.773 -12.281 -16.188 1 87.06 106 LEU A CA 1
ATOM 831 C C . LEU A 1 106 ? 10.258 -10.961 -16.75 1 87.06 106 LEU A C 1
ATOM 833 O O . LEU A 1 106 ? 9.125 -10.883 -17.234 1 87.06 106 LEU A O 1
ATOM 837 N N . LYS A 1 107 ? 11.055 -9.945 -16.594 1 79.31 107 LYS A N 1
ATOM 838 C CA . LYS A 1 107 ? 10.633 -8.609 -17.016 1 79.31 107 LYS A CA 1
ATOM 839 C C . LYS A 1 107 ? 10.734 -8.445 -18.516 1 79.31 107 LYS A C 1
ATOM 841 O O . LYS A 1 107 ? 9.875 -7.812 -19.141 1 79.31 107 LYS A O 1
ATOM 846 N N . TYR A 1 108 ? 11.891 -8.852 -19.031 1 68.44 108 TYR A N 1
ATOM 847 C CA . TYR A 1 108 ? 12.195 -8.734 -20.453 1 68.44 108 TYR A CA 1
ATOM 848 C C . TYR A 1 108 ? 12.336 -10.117 -21.078 1 68.44 108 TYR A C 1
ATOM 850 O O . TYR A 1 108 ? 13.453 -10.586 -21.312 1 68.44 108 TYR A O 1
ATOM 858 N N . PRO A 1 109 ? 11.219 -10.742 -21.141 1 60.16 109 PRO A N 1
ATOM 859 C CA . PRO A 1 109 ? 11.406 -12.094 -21.672 1 60.16 109 PRO A CA 1
ATOM 860 C C . PRO A 1 109 ? 12.109 -12.109 -23.031 1 60.16 109 PRO A C 1
ATOM 862 O O . PRO A 1 109 ? 11.969 -11.164 -23.812 1 60.16 109 PRO A O 1
ATOM 865 N N . ASN A 1 110 ? 13.242 -12.695 -23.156 1 54.62 110 ASN A N 1
ATOM 866 C CA . ASN A 1 110 ? 13.977 -12.828 -24.406 1 54.62 110 ASN A CA 1
ATOM 867 C C . ASN A 1 110 ? 13.055 -13.211 -25.562 1 54.62 110 ASN A C 1
ATOM 869 O O . ASN A 1 110 ? 12.047 -13.883 -25.344 1 54.62 110 ASN A O 1
ATOM 873 N N . SER A 1 111 ? 13.039 -12.305 -26.562 1 51.56 111 SER A N 1
ATOM 874 C CA . SER A 1 111 ? 12.336 -12.438 -27.828 1 51.56 111 SER A CA 1
ATOM 875 C C . SER A 1 111 ? 12.258 -13.891 -28.281 1 51.56 111 SER A C 1
ATOM 877 O O . SER A 1 111 ? 11.453 -14.242 -29.141 1 51.56 111 SER A O 1
ATOM 879 N N . SER A 1 112 ? 13.328 -14.578 -28.031 1 48.59 112 SER A N 1
ATOM 880 C CA . SER A 1 112 ? 13.391 -15.828 -28.781 1 48.59 112 SER A CA 1
ATOM 881 C C . SER A 1 112 ? 12.289 -16.781 -28.344 1 48.59 112 SER A C 1
ATOM 883 O O . SER A 1 112 ? 12.039 -17.797 -29.016 1 48.59 112 SER A O 1
ATOM 885 N N . THR A 1 113 ? 12.125 -16.953 -27.031 1 48.34 113 THR A N 1
ATOM 886 C CA . THR A 1 113 ? 11.148 -17.969 -26.672 1 48.34 113 THR A CA 1
ATOM 887 C C . THR A 1 113 ? 9.734 -17.391 -26.672 1 48.34 113 THR A C 1
ATOM 889 O O . THR A 1 113 ? 9.523 -16.266 -26.203 1 48.34 113 THR A O 1
ATOM 892 N N . ALA A 1 114 ? 8.945 -17.859 -27.578 1 49.72 114 ALA A N 1
ATOM 893 C CA . ALA A 1 114 ? 7.547 -17.594 -27.906 1 49.72 114 ALA A CA 1
ATOM 894 C C . ALA A 1 114 ? 6.719 -17.375 -26.641 1 49.72 114 ALA A C 1
ATOM 896 O O . ALA A 1 114 ? 5.504 -17.172 -26.719 1 49.72 114 ALA A O 1
ATOM 897 N N . GLN A 1 115 ? 7.32 -17.688 -25.469 1 56.31 115 GLN A N 1
ATOM 898 C CA . GLN A 1 115 ? 6.348 -17.641 -24.391 1 56.31 115 GLN A CA 1
ATOM 899 C C . GLN A 1 115 ? 6.121 -16.203 -23.922 1 56.31 115 GLN A C 1
ATOM 901 O O . GLN A 1 115 ? 7.074 -15.445 -23.719 1 56.31 115 GLN A O 1
ATOM 906 N N . ALA A 1 116 ? 4.914 -15.758 -24.109 1 64.75 116 ALA A N 1
ATOM 907 C CA . ALA A 1 116 ? 4.48 -14.414 -23.75 1 64.75 116 ALA A CA 1
ATOM 908 C C . ALA A 1 116 ? 4.902 -14.07 -22.328 1 64.75 116 ALA A C 1
ATOM 910 O O . ALA A 1 116 ? 4.84 -14.914 -21.422 1 64.75 116 ALA A O 1
ATOM 911 N N . SER A 1 117 ? 5.676 -13.047 -22.109 1 82.62 117 SER A N 1
ATOM 912 C CA . SER A 1 117 ? 6.051 -12.531 -20.797 1 82.62 117 SER A CA 1
ATOM 913 C C . SER A 1 117 ? 4.84 -12.414 -19.891 1 82.62 117 SER A C 1
ATOM 915 O O . SER A 1 117 ? 3.756 -12.031 -20.328 1 82.62 117 SER A O 1
ATOM 917 N N . PRO A 1 118 ? 5.039 -12.922 -18.719 1 91.75 118 PRO A N 1
ATOM 918 C CA . PRO A 1 118 ? 3.924 -12.734 -17.797 1 91.75 118 PRO A CA 1
ATOM 919 C C . PRO A 1 118 ? 3.521 -11.266 -17.641 1 91.75 118 PRO A C 1
ATOM 921 O O . PRO A 1 118 ? 4.352 -10.375 -17.812 1 91.75 118 PRO A O 1
ATOM 924 N N . PRO A 1 119 ? 2.223 -11.086 -17.438 1 94.31 119 PRO A N 1
ATOM 925 C CA . PRO A 1 119 ? 1.804 -9.703 -17.172 1 94.31 119 PRO A CA 1
ATOM 926 C C . PRO A 1 119 ? 2.516 -9.094 -15.969 1 94.31 119 PRO A C 1
ATOM 928 O O . PRO A 1 119 ? 2.783 -9.797 -14.992 1 94.31 119 PRO A O 1
ATOM 931 N N . LEU A 1 120 ? 2.824 -7.828 -16.125 1 95.56 120 LEU A N 1
ATOM 932 C CA . LEU A 1 120 ? 3.4 -7.055 -15.023 1 95.56 120 LEU A CA 1
ATOM 933 C C . LEU A 1 120 ? 2.34 -6.184 -14.359 1 95.56 120 LEU A C 1
ATOM 935 O O . LEU A 1 120 ? 1.727 -5.336 -15.016 1 95.56 120 LEU A O 1
ATOM 939 N N . LEU A 1 121 ? 2.137 -6.438 -13.094 1 97.5 121 LEU A N 1
ATOM 940 C CA . LEU A 1 121 ? 1.155 -5.703 -12.305 1 97.5 121 LEU A CA 1
ATOM 941 C C . LEU A 1 121 ? 1.844 -4.738 -11.344 1 97.5 121 LEU A C 1
ATOM 943 O O . LEU A 1 121 ? 2.795 -5.113 -10.656 1 97.5 121 LEU A O 1
ATOM 947 N N . SER A 1 122 ? 1.402 -3.541 -11.391 1 97.38 122 SER A N 1
ATOM 948 C CA . SER A 1 122 ? 1.877 -2.559 -10.422 1 97.38 122 SER A CA 1
ATOM 949 C C . SER A 1 122 ? 0.862 -2.352 -9.305 1 97.38 122 SER A C 1
ATOM 951 O O . SER A 1 122 ? -0.302 -2.035 -9.562 1 97.38 122 SER A O 1
ATOM 953 N N . LEU A 1 123 ? 1.265 -2.574 -8.078 1 97.81 123 LEU A N 1
ATOM 954 C CA . LEU A 1 123 ? 0.411 -2.24 -6.941 1 97.81 123 LEU A CA 1
ATOM 955 C C . LEU A 1 123 ? 0.394 -0.735 -6.695 1 97.81 123 LEU A C 1
ATOM 957 O O . LEU A 1 123 ? -0.565 -0.204 -6.133 1 97.81 123 LEU A O 1
ATOM 961 N N . SER A 1 124 ? 1.425 -0.07 -7.055 1 97.44 124 SER A N 1
ATOM 962 C CA . SER A 1 124 ? 1.634 1.367 -6.918 1 97.44 124 SER A CA 1
ATOM 963 C C . SER A 1 124 ? 2.9 1.812 -7.641 1 97.44 124 SER A C 1
ATOM 965 O O . SER A 1 124 ? 3.789 1 -7.906 1 97.44 124 SER A O 1
ATOM 967 N N . ALA A 1 125 ? 2.969 3.066 -7.961 1 96.5 125 ALA A N 1
ATOM 968 C CA . ALA A 1 125 ? 4.219 3.625 -8.477 1 96.5 125 ALA A CA 1
ATOM 969 C C . ALA A 1 125 ? 5.258 3.754 -7.363 1 96.5 125 ALA A C 1
ATOM 971 O O . ALA A 1 125 ? 6.441 3.955 -7.637 1 96.5 125 ALA A O 1
ATOM 972 N N . LEU A 1 126 ? 4.824 3.668 -6.152 1 96.88 126 LEU A N 1
ATOM 973 C CA . LEU A 1 126 ? 5.719 3.664 -5 1 96.88 126 LEU A CA 1
ATOM 974 C C . LEU A 1 126 ? 6.449 2.33 -4.883 1 96.88 126 LEU A C 1
ATOM 976 O O . LEU A 1 126 ? 5.91 1.288 -5.262 1 96.88 126 LEU A O 1
ATOM 980 N N . THR A 1 127 ? 7.578 2.365 -4.359 1 94.75 127 THR A N 1
ATOM 981 C CA . THR A 1 127 ? 8.336 1.159 -4.055 1 94.75 127 THR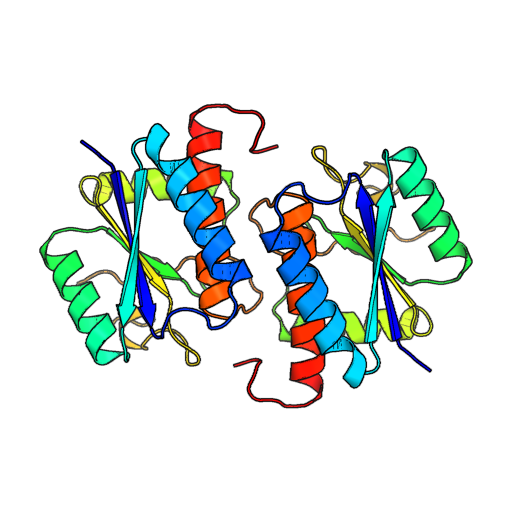 A CA 1
ATOM 982 C C . THR A 1 127 ? 8.008 0.652 -2.654 1 94.75 127 THR A C 1
ATOM 984 O O . THR A 1 127 ? 7.922 1.438 -1.709 1 94.75 127 THR A O 1
ATOM 987 N N . PHE A 1 128 ? 7.777 -0.591 -2.586 1 94 128 PHE A N 1
ATOM 988 C CA . PHE A 1 128 ? 7.562 -1.26 -1.308 1 94 128 PHE A CA 1
ATOM 989 C C . PHE A 1 128 ? 8.617 -2.336 -1.0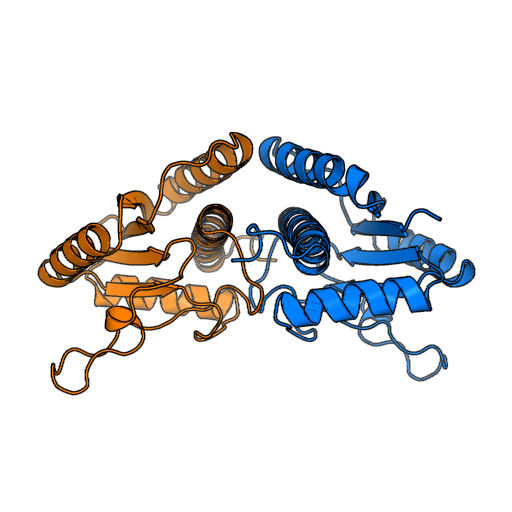77 1 94 128 PHE A C 1
ATOM 991 O O . PHE A 1 128 ? 9.203 -2.855 -2.031 1 94 128 PHE A O 1
ATOM 998 N N . THR A 1 129 ? 8.906 -2.592 0.172 1 92.31 129 THR A N 1
ATOM 999 C CA . THR A 1 129 ? 9.641 -3.828 0.434 1 92.31 129 THR A CA 1
ATOM 1000 C C . THR A 1 129 ? 8.836 -5.039 -0.032 1 92.31 129 THR A C 1
ATOM 1002 O O . THR A 1 129 ? 7.609 -4.965 -0.159 1 92.31 129 THR A O 1
ATOM 1005 N N . HIS A 1 130 ? 9.469 -6.105 -0.262 1 94.5 130 HIS A N 1
ATOM 1006 C CA . HIS A 1 130 ? 8.773 -7.293 -0.736 1 94.5 130 HIS A CA 1
ATOM 1007 C C . HIS A 1 130 ? 7.762 -7.785 0.294 1 94.5 130 HIS A C 1
ATOM 1009 O O . HIS A 1 130 ? 6.691 -8.273 -0.066 1 94.5 130 HIS A O 1
ATOM 1015 N N . GLN A 1 131 ? 8.039 -7.648 1.524 1 93.19 131 GLN A N 1
ATOM 1016 C CA . GLN A 1 131 ? 7.109 -8.086 2.562 1 93.19 131 GLN A CA 1
ATOM 1017 C C . GLN A 1 131 ? 5.863 -7.207 2.59 1 93.19 131 GLN A C 1
ATOM 1019 O O . GLN A 1 131 ? 4.75 -7.703 2.766 1 93.19 131 GLN A O 1
ATOM 1024 N N . PHE A 1 132 ? 6.07 -5.965 2.461 1 94.81 132 PHE A N 1
ATOM 1025 C CA . PHE A 1 132 ? 4.938 -5.043 2.43 1 94.81 132 PHE A CA 1
ATOM 1026 C C . PHE A 1 132 ? 4.09 -5.27 1.184 1 94.81 132 PHE A C 1
ATOM 1028 O O . PHE A 1 132 ? 2.859 -5.238 1.25 1 94.81 132 PHE A O 1
ATOM 1035 N N . ALA A 1 133 ? 4.785 -5.477 0.044 1 96.5 133 ALA A N 1
ATOM 1036 C CA . ALA A 1 133 ? 4.082 -5.785 -1.198 1 96.5 133 ALA A CA 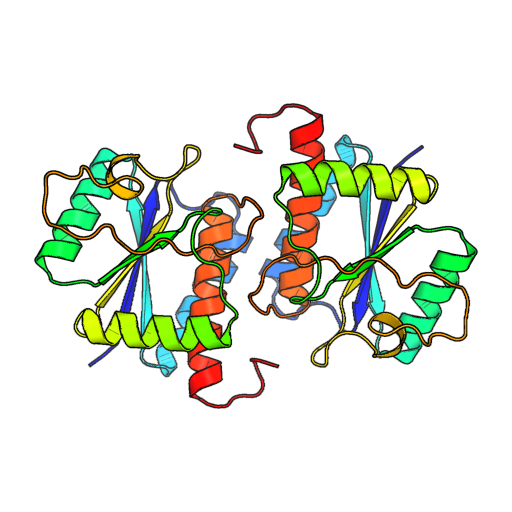1
ATOM 1037 C C . ALA A 1 133 ? 3.201 -7.02 -1.039 1 96.5 133 ALA A C 1
ATOM 1039 O O . ALA A 1 133 ? 2.076 -7.059 -1.541 1 96.5 133 ALA A O 1
ATOM 1040 N N . ARG A 1 134 ? 3.729 -8.039 -0.373 1 97.5 134 ARG A N 1
ATOM 1041 C CA . ARG A 1 134 ? 2.969 -9.258 -0.113 1 97.5 134 ARG A CA 1
ATOM 1042 C C . ARG A 1 134 ? 1.695 -8.953 0.668 1 97.5 134 ARG A C 1
ATOM 1044 O O . ARG A 1 134 ? 0.614 -9.422 0.311 1 97.5 134 ARG A O 1
ATOM 1051 N N . LEU A 1 135 ? 1.84 -8.195 1.722 1 97.69 135 LEU A N 1
ATOM 1052 C CA . LEU A 1 135 ? 0.697 -7.82 2.547 1 97.69 135 LEU A CA 1
ATOM 1053 C C . LEU A 1 135 ? -0.336 -7.051 1.731 1 97.69 135 LEU A C 1
ATOM 1055 O O . LEU A 1 135 ? -1.532 -7.34 1.806 1 97.69 135 LEU A O 1
ATOM 1059 N N . LEU A 1 136 ? 0.114 -6.102 0.937 1 97.69 136 LEU A N 1
ATOM 1060 C CA . LEU A 1 136 ? -0.762 -5.301 0.092 1 97.69 136 LEU A CA 1
ATOM 1061 C C . LEU A 1 136 ? -1.5 -6.176 -0.915 1 97.69 136 LEU A C 1
ATOM 1063 O O . LEU A 1 136 ? -2.707 -6.02 -1.114 1 97.69 136 LEU A O 1
ATOM 1067 N N . LEU A 1 137 ? -0.769 -7.051 -1.483 1 98.56 137 LEU A N 1
ATOM 1068 C CA . LEU A 1 137 ? -1.338 -7.941 -2.486 1 98.56 137 LEU A CA 1
ATOM 1069 C C . LEU A 1 137 ? -2.459 -8.789 -1.888 1 98.56 137 LEU A C 1
ATOM 1071 O O . LEU A 1 137 ? -3.545 -8.883 -2.465 1 98.56 137 LEU A O 1
ATOM 1075 N N . ILE A 1 138 ? -2.203 -9.391 -0.75 1 98.44 138 ILE A N 1
ATOM 1076 C CA . ILE A 1 138 ? -3.195 -10.289 -0.165 1 98.44 138 ILE A CA 1
ATOM 1077 C C . ILE A 1 138 ? -4.434 -9.492 0.243 1 98.44 138 ILE A C 1
ATOM 1079 O O . ILE A 1 1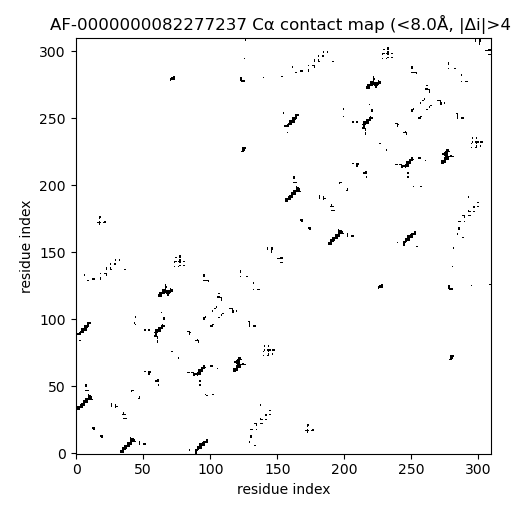38 ? -5.559 -9.992 0.132 1 98.44 138 ILE A O 1
ATOM 1083 N N . GLU A 1 139 ? -4.25 -8.273 0.76 1 97.75 139 GLU A N 1
ATOM 1084 C CA . GLU A 1 139 ? -5.387 -7.398 1.047 1 97.75 139 GLU A CA 1
ATOM 1085 C C . GLU A 1 139 ? -6.227 -7.16 -0.202 1 97.75 139 GLU A C 1
ATOM 1087 O O . GLU A 1 139 ? -7.461 -7.199 -0.145 1 97.75 139 GLU A O 1
ATOM 1092 N N . GLN A 1 140 ? -5.621 -6.93 -1.353 1 98.31 140 GLN A N 1
ATOM 1093 C CA . GLN A 1 140 ? -6.359 -6.645 -2.578 1 98.31 140 GLN A CA 1
ATOM 1094 C C . GLN A 1 140 ? -7.043 -7.902 -3.111 1 98.31 140 GLN A C 1
ATOM 1096 O O . GLN A 1 140 ? -8.117 -7.824 -3.711 1 98.31 140 GLN A O 1
ATOM 1101 N N . ILE A 1 141 ? -6.379 -9.07 -2.926 1 98.56 141 ILE A N 1
ATOM 1102 C CA . ILE A 1 141 ? -7.047 -10.32 -3.26 1 98.56 141 ILE A CA 1
ATOM 1103 C C . ILE A 1 141 ? -8.32 -10.461 -2.422 1 98.56 141 ILE A C 1
ATOM 1105 O O . ILE A 1 141 ? -9.383 -10.797 -2.949 1 98.56 141 ILE A O 1
ATOM 1109 N N . TYR A 1 142 ? -8.195 -10.172 -1.127 1 98.12 142 TYR A N 1
ATOM 1110 C CA . TYR A 1 142 ? -9.352 -10.211 -0.247 1 98.12 142 TYR A CA 1
ATOM 1111 C C . TYR A 1 142 ? -10.414 -9.211 -0.701 1 98.12 142 TYR A C 1
ATOM 1113 O O . TYR A 1 142 ? -11.594 -9.555 -0.805 1 98.12 142 TYR A O 1
ATOM 1121 N N . ARG A 1 143 ? -10.008 -8.039 -0.976 1 97.5 143 ARG A N 1
ATOM 1122 C CA . ARG A 1 143 ? -10.93 -7.008 -1.438 1 97.5 143 ARG A CA 1
ATOM 1123 C C . ARG A 1 143 ? -11.656 -7.449 -2.707 1 97.5 143 ARG A C 1
ATOM 1125 O O . ARG A 1 143 ? -12.844 -7.18 -2.875 1 97.5 143 ARG A O 1
ATOM 1132 N N . ALA A 1 144 ? -10.953 -8.062 -3.584 1 98.06 144 ALA A N 1
ATOM 1133 C CA . ALA A 1 144 ? -11.555 -8.562 -4.82 1 98.06 144 ALA A CA 1
ATOM 1134 C C . ALA A 1 144 ? -12.695 -9.531 -4.523 1 98.06 144 ALA A C 1
ATOM 1136 O O . ALA A 1 144 ? -13.758 -9.469 -5.156 1 98.06 144 ALA A O 1
ATOM 1137 N N . THR A 1 145 ? -12.453 -10.445 -3.545 1 97.5 145 THR A N 1
ATOM 1138 C CA . THR A 1 145 ? -13.508 -11.391 -3.199 1 97.5 145 THR A CA 1
ATOM 1139 C C . THR A 1 145 ? -14.719 -10.672 -2.617 1 97.5 145 THR A C 1
ATOM 1141 O O . THR A 1 145 ? -15.859 -11.07 -2.846 1 97.5 145 THR A O 1
ATOM 1144 N N . GLU A 1 146 ? -14.461 -9.578 -1.877 1 96.69 146 GLU A N 1
ATOM 1145 C CA . GLU A 1 146 ? -15.539 -8.797 -1.281 1 96.69 146 GLU A CA 1
ATOM 1146 C C . GLU A 1 146 ? -16.312 -8.031 -2.346 1 96.69 146 GLU A C 1
ATOM 1148 O O . GLU A 1 146 ? -17.547 -7.891 -2.254 1 96.69 146 GLU A O 1
ATOM 1153 N N . ILE A 1 147 ? -15.609 -7.488 -3.311 1 96.38 147 ILE A N 1
ATOM 1154 C CA . ILE A 1 147 ? -16.25 -6.82 -4.438 1 96.38 147 ILE A CA 1
ATOM 1155 C C . ILE A 1 147 ? -17.188 -7.789 -5.148 1 96.38 147 ILE A C 1
ATOM 1157 O O . ILE A 1 147 ? -18.344 -7.449 -5.445 1 96.38 147 ILE A O 1
ATOM 1161 N N . ARG A 1 148 ? -16.734 -8.945 -5.367 1 94.5 148 ARG A N 1
ATOM 1162 C CA . ARG A 1 148 ? -17.531 -9.961 -6.062 1 94.5 148 ARG A CA 1
ATOM 1163 C C . ARG A 1 148 ? -18.766 -10.336 -5.254 1 94.5 148 ARG A C 1
ATOM 1165 O O . ARG A 1 148 ? -19.812 -10.641 -5.824 1 94.5 148 ARG A O 1
ATOM 1172 N N . LYS A 1 149 ? -18.656 -10.328 -3.979 1 93.44 149 LYS A N 1
ATOM 1173 C CA . LYS A 1 149 ? -19.75 -10.672 -3.088 1 93.44 149 LYS A CA 1
ATOM 1174 C C . LYS A 1 149 ? -20.75 -9.516 -2.973 1 93.44 149 LYS A C 1
ATOM 1176 O O . LYS A 1 149 ? -21.875 -9.703 -2.512 1 93.44 149 LYS A O 1
ATOM 1181 N N . GLY A 1 150 ? -20.297 -8.305 -3.393 1 90.69 150 GLY A N 1
ATOM 1182 C CA . GLY A 1 150 ? -21.125 -7.129 -3.195 1 90.69 150 GLY A CA 1
ATOM 1183 C C . GLY A 1 150 ? -21.203 -6.691 -1.746 1 90.69 150 GLY A C 1
ATOM 1184 O O . GLY A 1 150 ? -22.25 -6.207 -1.295 1 90.69 150 GLY A O 1
ATOM 1185 N N . SER A 1 151 ? -20.172 -6.875 -1.085 1 86.5 151 SER A N 1
ATOM 1186 C CA . SER A 1 151 ? -20.156 -6.52 0.33 1 86.5 151 SER A CA 1
ATOM 1187 C C . SER A 1 151 ? -19.812 -5.043 0.523 1 86.5 151 SER A C 1
ATOM 1189 O O . SER A 1 151 ? -19.469 -4.348 -0.438 1 86.5 151 SER A O 1
ATOM 1191 N N . GLY A 1 152 ? -19.922 -4.41 1.735 1 80.12 152 GLY A N 1
ATOM 1192 C CA . GLY A 1 152 ? -19.641 -3.025 2.064 1 80.12 152 GLY A CA 1
ATOM 1193 C C . GLY A 1 152 ? -18.156 -2.77 2.305 1 80.12 152 GLY A C 1
ATOM 1194 O O . GLY A 1 152 ? -17.734 -1.619 2.418 1 80.12 152 GLY A O 1
ATOM 1195 N N . TYR A 1 153 ? -17.312 -3.82 2.273 1 81.44 153 TYR A N 1
ATOM 1196 C CA . TYR A 1 153 ? -15.883 -3.695 2.559 1 81.44 153 TYR A CA 1
ATOM 1197 C C . TYR A 1 153 ? -15.195 -2.826 1.515 1 81.44 153 TYR A C 1
ATOM 1199 O O . TYR A 1 153 ? -14.219 -2.129 1.821 1 81.44 153 TYR A O 1
ATOM 1207 N N . HIS A 1 154 ? -15.672 -2.852 0.249 1 72.31 154 HIS A N 1
ATOM 1208 C CA . HIS A 1 154 ? -14.938 -2.244 -0.859 1 72.31 154 HIS A CA 1
ATOM 1209 C C . HIS A 1 154 ? -15.219 -0.747 -0.948 1 72.31 154 HIS A C 1
ATOM 1211 O O . HIS A 1 154 ? -14.617 -0.046 -1.761 1 72.31 154 HIS A O 1
ATOM 1217 N N . LYS A 1 155 ? -15.953 -0.268 -0.059 1 69.06 155 LYS A N 1
ATOM 1218 C CA . LYS A 1 155 ? -16.297 1.149 -0.103 1 69.06 155 LYS A CA 1
ATOM 1219 C C . LYS A 1 155 ? -15.289 1.99 0.669 1 69.06 155 LYS A C 1
ATOM 1221 O O . LYS A 1 155 ? -14.648 1.5 1.603 1 69.06 155 LYS A O 1
ATOM 1226 N N . MET B 1 1 ? 15 22.562 13.875 1 72.69 1 MET B N 1
ATOM 1227 C CA . MET B 1 1 ? 13.633 22.312 14.328 1 72.69 1 MET B CA 1
ATOM 1228 C C . MET B 1 1 ? 13.109 21 13.789 1 72.69 1 MET B C 1
ATOM 1230 O O . MET B 1 1 ? 13.453 20.594 12.672 1 72.69 1 MET B O 1
ATOM 1234 N N . ALA B 1 2 ? 12.297 20.25 14.617 1 89.31 2 ALA B N 1
ATOM 1235 C CA . ALA B 1 2 ? 11.789 18.938 14.188 1 89.31 2 ALA B CA 1
ATOM 1236 C C . ALA B 1 2 ? 10.711 19.094 13.125 1 89.31 2 ALA B C 1
ATOM 1238 O O . ALA B 1 2 ? 9.938 20.047 13.148 1 89.31 2 ALA B O 1
ATOM 1239 N N . MET B 1 3 ? 10.797 18.328 12.078 1 97.19 3 MET B N 1
ATOM 1240 C CA . MET B 1 3 ? 9.727 18.266 11.086 1 97.19 3 MET B CA 1
ATOM 1241 C C . MET B 1 3 ? 8.523 17.5 11.641 1 97.19 3 MET B C 1
ATOM 1243 O O . MET B 1 3 ? 8.672 16.438 12.234 1 97.19 3 MET B O 1
ATOM 1247 N N . LYS B 1 4 ? 7.367 18.125 11.555 1 98.12 4 LYS B N 1
ATOM 1248 C CA . LYS B 1 4 ? 6.148 17.562 12.125 1 98.12 4 LYS B CA 1
ATOM 1249 C C . LYS B 1 4 ? 5.148 17.203 11.031 1 98.12 4 LYS B C 1
ATOM 1251 O O . LYS B 1 4 ? 4.77 18.047 10.219 1 98.12 4 LYS B O 1
ATOM 1256 N N . VAL B 1 5 ? 4.762 15.961 11.031 1 98.5 5 VAL B N 1
ATOM 1257 C CA . VAL B 1 5 ? 3.758 15.469 10.094 1 98.5 5 VAL B CA 1
ATOM 1258 C C . VAL B 1 5 ? 2.527 14.984 10.859 1 98.5 5 VAL B C 1
ATOM 1260 O O . VAL B 1 5 ? 2.627 14.094 11.711 1 98.5 5 VAL B O 1
ATOM 1263 N N . ASN B 1 6 ? 1.442 15.586 10.586 1 98.56 6 ASN B N 1
ATOM 1264 C CA . ASN B 1 6 ? 0.169 15.141 11.148 1 98.56 6 ASN B CA 1
ATOM 1265 C C . ASN B 1 6 ? -0.675 14.406 10.109 1 98.56 6 ASN B C 1
ATOM 1267 O O . ASN B 1 6 ? -0.87 14.906 8.992 1 98.56 6 ASN B O 1
ATOM 1271 N N . ILE B 1 7 ? -1.095 13.211 10.453 1 98.62 7 ILE B N 1
ATOM 1272 C CA . ILE B 1 7 ? -2.057 12.492 9.633 1 98.62 7 ILE B CA 1
ATOM 1273 C C . ILE B 1 7 ? -3.461 12.664 10.203 1 98.62 7 ILE B C 1
ATOM 1275 O O . ILE B 1 7 ? -3.785 12.117 11.258 1 98.62 7 ILE B O 1
ATOM 1279 N N . ARG B 1 8 ? -4.27 13.469 9.57 1 98.56 8 ARG B N 1
ATOM 1280 C CA . ARG B 1 8 ? -5.668 13.633 9.945 1 98.56 8 ARG B CA 1
ATOM 1281 C C . ARG B 1 8 ? -6.559 12.633 9.219 1 98.56 8 ARG B C 1
ATOM 1283 O O . ARG B 1 8 ? -6.59 12.602 7.984 1 98.56 8 ARG B O 1
ATOM 1290 N N . ILE B 1 9 ? -7.305 11.859 9.93 1 98.06 9 ILE B N 1
ATOM 1291 C CA . ILE B 1 9 ? -8 10.719 9.344 1 98.06 9 ILE B CA 1
ATOM 1292 C C . ILE B 1 9 ? -9.391 10.586 9.969 1 98.06 9 ILE B C 1
ATOM 1294 O O . ILE B 1 9 ? -9.547 10.734 11.18 1 98.06 9 ILE B O 1
ATOM 1298 N N . VAL B 1 10 ? -10.398 10.43 9.148 1 96.69 10 VAL B N 1
ATOM 1299 C CA . VAL B 1 10 ? -11.742 10.164 9.648 1 96.69 10 VAL B CA 1
ATOM 1300 C C . VAL B 1 10 ? -11.844 8.703 10.086 1 96.69 10 VAL B C 1
ATOM 1302 O O . VAL B 1 10 ? -11.531 7.797 9.312 1 96.69 10 VAL B O 1
ATOM 1305 N N . GLY B 1 11 ? -12.266 8.531 11.258 1 93.88 11 GLY B N 1
ATOM 1306 C CA . GLY B 1 11 ? -12.414 7.188 11.797 1 93.88 11 GLY B CA 1
ATOM 1307 C C . GLY B 1 11 ? -11.797 7.02 13.172 1 93.88 11 GLY B C 1
ATOM 1308 O O . GLY B 1 11 ? -11.766 7.965 13.961 1 93.88 11 GLY B O 1
ATOM 1309 N N . ARG B 1 12 ? -11.539 5.789 13.484 1 89.06 12 ARG B N 1
ATOM 1310 C CA . ARG B 1 12 ? -10.93 5.457 14.766 1 89.06 12 ARG B CA 1
ATOM 1311 C C . ARG B 1 12 ? -9.805 4.438 14.594 1 89.06 12 ARG B C 1
ATOM 1313 O O . ARG B 1 12 ? -9.648 3.863 13.516 1 89.06 12 ARG B O 1
ATOM 1320 N N . LYS B 1 13 ? -9.133 4.332 15.625 1 86.25 13 LYS B N 1
ATOM 1321 C CA . LYS B 1 13 ? -8.047 3.348 15.609 1 86.25 13 LYS B CA 1
ATOM 1322 C C . LYS B 1 13 ? -8.57 1.969 15.219 1 86.25 13 LYS B C 1
ATOM 1324 O O . LYS B 1 13 ? -9.68 1.584 15.602 1 86.25 13 LYS B O 1
ATOM 1329 N N . SER B 1 14 ? -7.672 1.331 14.477 1 81.62 14 SER B N 1
ATOM 1330 C CA . SER B 1 14 ? -8.055 0.019 13.961 1 81.62 14 SER B CA 1
ATOM 1331 C C . SER B 1 14 ? -8.305 -0.967 15.102 1 81.62 14 SER B C 1
ATOM 1333 O O . SER B 1 14 ? -7.609 -0.932 16.125 1 81.62 14 SER B O 1
ATOM 1335 N N . SER B 1 15 ? -9.281 -1.771 14.859 1 84.81 15 SER B N 1
ATOM 1336 C CA . SER B 1 15 ? -9.5 -2.885 15.781 1 84.81 15 SER B CA 1
ATOM 1337 C C . SER B 1 15 ? -8.5 -4.012 15.531 1 84.81 15 SER B C 1
ATOM 1339 O O . SER B 1 15 ? -8.438 -4.973 16.297 1 84.81 15 SER B O 1
ATOM 1341 N N . GLU B 1 16 ? -7.664 -3.949 14.508 1 90.5 16 GLU B N 1
ATOM 1342 C CA . GLU B 1 16 ? -6.629 -4.93 14.195 1 90.5 16 GLU B CA 1
ATOM 1343 C C . GLU B 1 16 ? -5.285 -4.523 14.797 1 90.5 16 GLU B C 1
ATOM 1345 O O . GLU B 1 16 ? -4.621 -3.619 14.281 1 90.5 16 GLU B O 1
ATOM 1350 N N . PRO B 1 17 ? -4.824 -5.207 15.734 1 93.88 17 PRO B N 1
ATOM 1351 C CA . PRO B 1 17 ? -3.621 -4.789 16.453 1 93.88 17 PRO B CA 1
ATOM 1352 C C . PRO B 1 17 ? -2.389 -4.707 15.555 1 93.88 17 PRO B C 1
ATOM 1354 O O . PRO B 1 17 ? -1.519 -3.857 15.773 1 93.88 17 PRO B O 1
ATOM 1357 N N . TRP B 1 18 ? -2.287 -5.625 14.617 1 95.81 18 TRP B N 1
ATOM 1358 C CA . TRP B 1 18 ? -1.098 -5.672 13.773 1 95.81 18 TRP B CA 1
ATOM 1359 C C . TRP B 1 18 ? -0.9 -4.355 13.031 1 95.81 18 TRP B C 1
ATOM 1361 O O . TRP B 1 18 ? 0.234 -3.92 12.82 1 95.81 18 TRP B O 1
ATOM 1371 N N . LEU B 1 19 ? -1.967 -3.676 12.625 1 96.31 19 LEU B N 1
ATOM 1372 C CA . LEU B 1 19 ? -1.89 -2.4 11.914 1 96.31 19 LEU B CA 1
ATOM 1373 C C . LEU B 1 19 ? -1.265 -1.328 12.805 1 96.31 19 LEU B C 1
ATOM 1375 O O . LEU B 1 19 ? -0.355 -0.615 12.375 1 96.31 19 LEU B O 1
ATOM 1379 N N . GLU B 1 20 ? -1.752 -1.271 14.047 1 96.19 20 GLU B N 1
ATOM 1380 C CA . GLU B 1 20 ? -1.226 -0.284 14.984 1 96.19 20 GLU B CA 1
ATOM 1381 C C . GLU B 1 20 ? 0.235 -0.567 15.32 1 96.19 20 GLU B C 1
ATOM 1383 O O . GLU B 1 20 ? 1.033 0.359 15.477 1 96.19 20 GLU B O 1
ATOM 1388 N N . GLU B 1 21 ? 0.523 -1.795 15.414 1 96.94 21 GLU B N 1
ATOM 1389 C CA . GLU B 1 21 ? 1.908 -2.174 15.672 1 96.94 21 GLU B CA 1
ATOM 1390 C C . GLU B 1 21 ? 2.828 -1.716 14.547 1 96.94 21 GLU B C 1
ATOM 1392 O O . GLU B 1 21 ? 3.924 -1.21 14.797 1 96.94 21 GLU B O 1
ATOM 1397 N N . GLY B 1 22 ? 2.381 -1.886 13.305 1 96.88 22 GLY B N 1
ATOM 1398 C CA . GLY B 1 22 ? 3.148 -1.41 12.164 1 96.88 22 GLY B CA 1
ATOM 1399 C C . GLY B 1 22 ? 3.34 0.095 12.164 1 96.88 22 GLY B C 1
ATOM 1400 O O . GLY B 1 22 ? 4.453 0.584 11.969 1 96.88 22 GLY B O 1
ATOM 1401 N N . VAL B 1 23 ? 2.258 0.797 12.445 1 97.06 23 VAL B N 1
ATOM 1402 C CA . VAL B 1 23 ? 2.299 2.256 12.477 1 97.06 23 VAL B CA 1
ATOM 1403 C C . VAL B 1 23 ? 3.273 2.723 13.555 1 97.06 23 VAL B C 1
ATOM 1405 O O . VAL B 1 23 ? 4.141 3.561 13.297 1 97.06 23 VAL B O 1
ATOM 1408 N N . GLN B 1 24 ? 3.176 2.15 14.727 1 96.81 24 GLN B N 1
ATOM 1409 C CA . GLN B 1 24 ? 4.016 2.531 15.859 1 96.81 24 GLN B CA 1
ATOM 1410 C C . GLN B 1 24 ? 5.484 2.242 15.578 1 96.81 24 GLN B C 1
ATOM 1412 O O . GLN B 1 24 ? 6.363 3.008 15.977 1 96.81 24 GLN B O 1
ATOM 1417 N N . MET B 1 25 ? 5.738 1.145 14.961 1 96.81 25 MET B N 1
ATOM 1418 C CA . MET B 1 25 ? 7.113 0.813 14.602 1 96.81 25 MET B CA 1
ATOM 1419 C C . MET B 1 25 ? 7.723 1.897 13.719 1 96.81 25 MET B C 1
ATOM 1421 O O . MET B 1 25 ? 8.82 2.389 13.992 1 96.81 25 MET B O 1
ATOM 1425 N N . TYR B 1 26 ? 6.984 2.287 12.672 1 97.19 26 TYR B N 1
ATOM 1426 C CA . TYR B 1 26 ? 7.527 3.285 11.75 1 97.19 26 TYR B CA 1
ATOM 1427 C C . TYR B 1 26 ? 7.637 4.645 12.43 1 97.19 26 TYR B C 1
ATOM 1429 O O . TYR B 1 26 ? 8.586 5.395 12.188 1 97.19 26 TYR B O 1
ATOM 1437 N N . GLU B 1 27 ? 6.641 4.984 13.273 1 97.38 27 GLU B N 1
ATOM 1438 C CA . GLU B 1 27 ? 6.738 6.215 14.055 1 97.38 27 GLU B CA 1
ATOM 1439 C C . GLU B 1 27 ? 8.039 6.266 14.852 1 97.38 27 GLU B C 1
ATOM 1441 O O . GLU B 1 27 ? 8.727 7.289 14.867 1 97.38 27 GLU B O 1
ATOM 1446 N N . SER B 1 28 ? 8.281 5.168 15.484 1 97.06 28 SER B N 1
ATOM 1447 C CA . SER B 1 28 ? 9.492 5.078 16.297 1 97.06 28 SER B CA 1
ATOM 1448 C C . SER B 1 28 ? 10.742 5.184 15.438 1 97.06 28 SER B C 1
ATOM 1450 O O . SER B 1 28 ? 11.703 5.863 15.805 1 97.06 28 SER B O 1
ATOM 1452 N N . ARG B 1 29 ? 10.773 4.562 14.258 1 96.12 29 ARG B N 1
ATOM 1453 C CA . ARG B 1 29 ? 11.93 4.523 13.375 1 96.12 29 ARG B CA 1
ATOM 1454 C C . ARG B 1 29 ? 12.195 5.891 12.75 1 96.12 29 ARG B C 1
ATOM 1456 O O . ARG B 1 29 ? 13.289 6.156 12.25 1 96.12 29 ARG B O 1
ATOM 1463 N N . LEU B 1 30 ? 11.195 6.758 12.797 1 97.62 30 LEU B N 1
ATOM 1464 C CA . LEU B 1 30 ? 11.289 8.07 12.164 1 97.62 30 LEU B CA 1
ATOM 1465 C C . LEU B 1 30 ? 11.953 9.078 13.094 1 97.62 30 LEU B C 1
ATOM 1467 O O . LEU B 1 30 ? 12.43 10.125 12.648 1 97.62 30 LEU B O 1
ATOM 1471 N N . LYS B 1 31 ? 12 8.797 14.375 1 93.94 31 LYS B N 1
ATOM 1472 C CA . LYS B 1 31 ? 12.461 9.734 15.398 1 93.94 31 LYS B CA 1
ATOM 1473 C C . LYS B 1 31 ? 13.906 10.156 15.148 1 93.94 31 LYS B C 1
ATOM 1475 O O . LYS B 1 31 ? 14.227 11.352 15.18 1 93.94 31 LYS B O 1
ATOM 1480 N N . PRO B 1 32 ? 14.789 9.234 14.797 1 93.88 32 PRO B N 1
ATOM 1481 C CA . PRO B 1 32 ? 16.188 9.625 14.57 1 93.88 32 PRO B CA 1
ATOM 1482 C C . PRO B 1 32 ? 16.344 10.578 13.383 1 93.88 32 PRO B C 1
ATOM 1484 O O . PRO B 1 32 ? 17.344 11.273 13.281 1 93.88 32 PRO B O 1
ATOM 1487 N N . SER B 1 33 ? 15.445 10.609 12.477 1 94.81 33 SER B N 1
ATOM 1488 C CA . SER B 1 33 ? 15.5 11.469 11.297 1 94.81 33 SER B CA 1
ATOM 1489 C C . SER B 1 33 ? 14.867 12.828 11.57 1 94.81 33 SER B C 1
ATOM 1491 O O . SER B 1 33 ? 14.656 13.617 10.648 1 94.81 33 SER B O 1
ATOM 1493 N N . ASN B 1 34 ? 14.469 13.125 12.781 1 95.44 34 ASN B N 1
ATOM 1494 C CA . ASN B 1 34 ? 13.859 14.367 13.234 1 95.44 34 ASN B CA 1
ATOM 1495 C C . ASN B 1 34 ? 12.516 14.617 12.547 1 95.44 34 ASN B C 1
ATOM 1497 O O . ASN B 1 34 ? 12.188 15.75 12.203 1 95.44 34 ASN B O 1
ATOM 1501 N N . VAL B 1 35 ? 11.859 13.547 12.18 1 97.56 35 VAL B N 1
ATOM 1502 C CA . VAL B 1 35 ? 10.492 13.594 11.672 1 97.56 35 VAL B CA 1
ATOM 1503 C C . VAL B 1 35 ? 9.539 12.969 12.68 1 97.56 35 VAL B C 1
ATOM 1505 O O . VAL B 1 35 ? 9.664 11.797 13.031 1 97.56 35 VAL B O 1
ATOM 1508 N N . GLU B 1 36 ? 8.664 13.773 13.172 1 97.69 36 GLU B N 1
ATOM 1509 C CA . GLU B 1 36 ? 7.629 13.305 14.078 1 97.69 36 GLU B CA 1
ATOM 1510 C C . GLU B 1 36 ? 6.293 13.141 13.359 1 97.69 36 GLU B C 1
ATOM 1512 O O . GLU B 1 36 ? 5.797 14.078 12.734 1 97.69 36 GLU B O 1
ATOM 1517 N N . VAL B 1 37 ? 5.762 11.953 13.438 1 98.12 37 VAL B N 1
ATOM 1518 C CA . VAL B 1 37 ? 4.473 11.68 12.812 1 98.12 37 VAL B CA 1
ATOM 1519 C C . VAL B 1 37 ? 3.428 11.391 13.883 1 98.12 37 VAL B C 1
ATOM 1521 O O . VAL B 1 37 ? 3.67 10.602 14.797 1 98.12 37 VAL B O 1
ATOM 1524 N N . GLU B 1 38 ? 2.355 12.039 13.805 1 96.94 38 GLU B N 1
ATOM 1525 C CA . GLU B 1 38 ? 1.222 11.805 14.695 1 96.94 38 GLU B CA 1
ATOM 1526 C C . GLU B 1 38 ? -0.068 11.609 13.906 1 96.94 38 GLU B C 1
ATOM 1528 O O . GLU B 1 38 ? -0.186 12.086 12.773 1 96.94 38 GLU B O 1
ATOM 1533 N N . THR B 1 39 ? -0.961 10.867 14.523 1 97.94 39 THR B N 1
ATOM 1534 C CA . THR B 1 39 ? -2.271 10.664 13.914 1 97.94 39 THR B CA 1
ATOM 1535 C C . THR B 1 39 ? -3.357 11.367 14.727 1 97.94 39 THR B C 1
ATOM 1537 O O . THR B 1 39 ? -3.416 11.227 15.945 1 97.94 39 THR B O 1
ATOM 1540 N N . THR B 1 40 ? -4.133 12.195 14.078 1 98.31 40 THR B N 1
ATOM 1541 C CA . THR B 1 40 ? -5.316 12.805 14.68 1 98.31 40 THR B CA 1
ATOM 1542 C C . THR B 1 40 ? -6.59 12.203 14.086 1 98.31 40 THR B C 1
ATOM 1544 O O . THR B 1 40 ? -6.855 12.344 12.891 1 98.31 40 THR B O 1
ATOM 1547 N N . TRP B 1 41 ? -7.375 11.609 14.945 1 97.94 41 TRP B N 1
ATOM 1548 C CA . TRP B 1 41 ? -8.602 10.953 14.516 1 97.94 41 TRP B CA 1
ATOM 1549 C C . TRP B 1 41 ? -9.789 11.906 14.586 1 97.94 41 TRP B C 1
ATOM 1551 O O . TRP B 1 41 ? -9.945 12.648 15.555 1 97.94 41 TRP B O 1
ATOM 1561 N N . HIS B 1 42 ? -10.578 11.883 13.547 1 97.94 42 HIS B N 1
ATOM 1562 C CA . HIS B 1 42 ? -11.797 12.68 13.484 1 97.94 42 HIS B CA 1
ATOM 1563 C C . HIS B 1 42 ? -13.031 11.797 13.375 1 97.94 42 HIS B C 1
ATOM 1565 O O . HIS B 1 42 ? -13.039 10.82 12.625 1 97.94 42 HIS B O 1
ATOM 1571 N N . LYS B 1 43 ? -14.07 12.164 14.078 1 95.94 43 LYS B N 1
ATOM 1572 C CA . LYS B 1 43 ? -15.273 11.336 14.125 1 95.94 43 LYS B CA 1
ATOM 1573 C C . LYS B 1 43 ? -16.047 11.414 12.812 1 95.94 43 LYS B C 1
ATOM 1575 O O . LYS B 1 43 ? -16.781 10.492 12.453 1 95.94 43 LYS B O 1
ATOM 1580 N N . ASP B 1 44 ? -15.977 12.594 12.227 1 95.62 44 ASP B N 1
ATOM 1581 C CA . ASP B 1 44 ? -16.719 12.812 10.992 1 95.62 44 ASP B CA 1
ATOM 1582 C C . ASP B 1 44 ? -16.078 13.906 10.141 1 95.62 44 ASP B C 1
ATOM 1584 O O . ASP B 1 44 ? -15.039 14.453 10.516 1 95.62 44 ASP B O 1
ATOM 1588 N N . ASN B 1 45 ? -16.656 14.117 8.984 1 95.25 45 ASN B N 1
ATOM 1589 C CA . ASN B 1 45 ? -16.094 15.055 8.016 1 95.25 45 ASN B CA 1
ATOM 1590 C C . ASN B 1 45 ? -16.062 16.484 8.57 1 95.25 45 ASN B C 1
ATOM 1592 O O . ASN B 1 45 ? -15.086 17.203 8.398 1 95.25 45 ASN B O 1
ATOM 1596 N N . PRO B 1 46 ? -17.141 16.953 9.273 1 95.75 46 PRO B N 1
ATOM 1597 C CA . PRO B 1 46 ? -17.094 18.297 9.836 1 95.75 46 PRO B CA 1
ATOM 1598 C C . PRO B 1 46 ? -15.938 18.5 10.812 1 95.75 46 PRO B C 1
ATOM 1600 O O . PRO B 1 46 ? -15.266 19.531 10.789 1 95.75 46 PRO B O 1
ATOM 1603 N N . ALA B 1 47 ? -15.711 17.516 11.641 1 97.31 47 ALA B N 1
ATOM 1604 C CA . ALA B 1 47 ? -14.594 17.594 12.578 1 97.31 47 ALA B CA 1
ATOM 1605 C C . ALA B 1 47 ? -13.258 17.625 11.844 1 97.31 47 ALA B C 1
ATOM 1607 O O . ALA B 1 47 ? -12.344 18.344 12.227 1 97.31 47 ALA B O 1
ATOM 1608 N N . LEU B 1 48 ? -13.133 16.797 10.805 1 97.31 48 LEU B N 1
ATOM 1609 C CA . LEU B 1 48 ? -11.938 16.781 9.969 1 97.31 48 LEU B CA 1
ATOM 1610 C C . LEU B 1 48 ? -11.688 18.156 9.359 1 97.31 48 LEU B C 1
ATOM 1612 O O . LEU B 1 48 ? -10.57 18.672 9.438 1 97.31 48 LEU B O 1
ATOM 1616 N N . MET B 1 49 ? -12.742 18.75 8.812 1 95.56 49 MET B N 1
ATOM 1617 C CA . MET B 1 49 ? -12.633 20.047 8.148 1 95.56 49 MET B CA 1
ATOM 1618 C C . MET B 1 49 ? -12.18 21.125 9.133 1 95.56 49 MET B C 1
ATOM 1620 O O . MET B 1 49 ? -11.375 21.984 8.789 1 95.56 49 MET B O 1
ATOM 1624 N N . LYS B 1 50 ? -12.711 21.062 10.305 1 96.94 50 LYS B N 1
ATOM 1625 C CA . LYS B 1 50 ? -12.297 22 11.352 1 96.94 50 LYS B CA 1
ATOM 1626 C C . LYS B 1 50 ? -10.82 21.859 11.672 1 96.94 50 LYS B C 1
ATOM 1628 O O . LYS B 1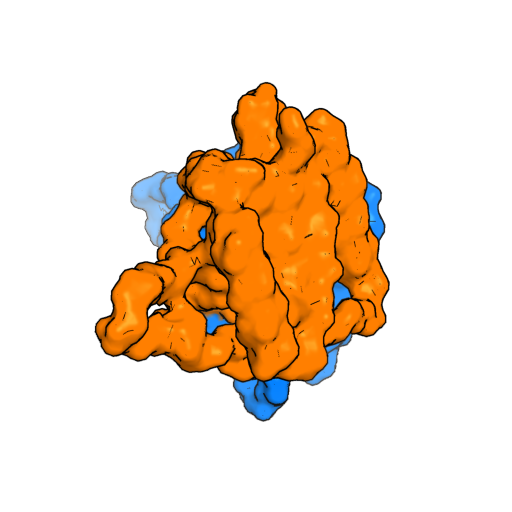 50 ? -10.109 22.859 11.82 1 96.94 50 LYS B O 1
ATOM 1633 N N . GLY B 1 51 ? -10.352 20.609 11.797 1 97.38 51 GLY B N 1
ATOM 1634 C CA . GLY B 1 51 ? -8.945 20.359 12.055 1 97.38 51 GLY B CA 1
ATOM 1635 C C . GLY B 1 51 ? -8.039 20.875 10.953 1 97.38 51 GLY B C 1
ATOM 1636 O O . GLY B 1 51 ? -6.996 21.469 11.234 1 97.38 51 GLY B O 1
ATOM 1637 N N . ILE B 1 52 ? -8.445 20.641 9.742 1 96.69 52 ILE B N 1
ATOM 1638 C CA . ILE B 1 52 ? -7.676 21.109 8.586 1 96.69 52 ILE B CA 1
ATOM 1639 C C . ILE B 1 52 ? -7.594 22.625 8.594 1 96.69 52 ILE B C 1
ATOM 1641 O O . ILE B 1 52 ? -6.535 23.203 8.312 1 96.69 52 ILE B O 1
ATOM 1645 N N . GLU B 1 53 ? -8.703 23.266 8.828 1 95.06 53 GLU B N 1
ATOM 1646 C CA . GLU B 1 53 ? -8.742 24.719 8.914 1 95.06 53 GLU B CA 1
ATOM 1647 C C . GLU B 1 53 ? -7.766 25.25 9.961 1 95.06 53 GLU B C 1
ATOM 1649 O O . GLU B 1 53 ? -7.051 26.219 9.719 1 95.06 53 GLU B O 1
ATOM 1654 N N . GLN B 1 54 ? -7.738 24.609 11.078 1 97.25 54 GLN B N 1
ATOM 1655 C CA . GLN B 1 54 ? -6.82 24.984 12.148 1 97.25 54 GLN B CA 1
ATOM 1656 C C . GLN B 1 54 ? -5.367 24.859 11.695 1 97.25 54 GLN B C 1
ATOM 1658 O O . GLN B 1 54 ? -4.547 25.75 11.961 1 97.25 54 GLN B O 1
ATOM 1663 N N . ASP B 1 55 ? -5.066 23.766 11.023 1 97.06 55 ASP B N 1
ATOM 1664 C CA . ASP B 1 55 ? -3.717 23.562 10.508 1 97.06 55 ASP B CA 1
ATOM 1665 C C . ASP B 1 55 ? -3.352 24.625 9.477 1 97.06 55 ASP B C 1
ATOM 1667 O O . ASP B 1 55 ? -2.232 25.141 9.484 1 97.06 55 ASP B O 1
ATOM 1671 N N . SER B 1 56 ? -4.316 24.891 8.617 1 94.25 56 SER B N 1
ATOM 1672 C CA . SER B 1 56 ? -4.098 25.906 7.586 1 94.25 56 SER B CA 1
ATOM 1673 C C . SER B 1 56 ? -3.805 27.266 8.195 1 94.25 56 SER B C 1
ATOM 1675 O O . SER B 1 56 ? -2.934 28 7.719 1 94.25 56 SER B O 1
ATOM 1677 N N . GLN B 1 57 ? -4.508 27.609 9.242 1 95.12 57 GLN B N 1
ATOM 1678 C CA . GLN B 1 57 ? -4.316 28.875 9.938 1 95.12 57 GLN B CA 1
ATOM 1679 C C . GLN B 1 57 ? -2.924 28.953 10.555 1 95.12 57 GLN B C 1
ATOM 1681 O O . GLN B 1 57 ? -2.381 30.047 10.727 1 95.12 57 GLN B O 1
ATOM 1686 N N . LYS B 1 58 ? -2.402 27.797 10.828 1 95.94 58 LYS B N 1
ATOM 1687 C CA . LYS B 1 58 ? -1.063 27.734 11.414 1 95.94 58 LYS B CA 1
ATOM 1688 C C . LYS B 1 58 ? -0.004 27.547 10.328 1 95.94 58 LYS B C 1
ATOM 1690 O O . LYS B 1 58 ? 1.14 27.188 10.625 1 95.94 58 LYS B O 1
ATOM 1695 N N . ASN B 1 59 ? -0.417 27.578 9.047 1 94.75 59 ASN B N 1
ATOM 1696 C CA . ASN B 1 59 ? 0.446 27.562 7.875 1 94.75 59 ASN B CA 1
ATOM 1697 C C . ASN B 1 59 ? 1.024 26.172 7.609 1 94.75 59 ASN B C 1
ATOM 1699 O O . ASN B 1 59 ? 2.139 26.047 7.098 1 94.75 59 ASN B O 1
ATOM 1703 N N . HIS B 1 60 ? 0.308 25.141 8.086 1 96.81 60 HIS B N 1
ATOM 1704 C CA . HIS B 1 60 ? 0.683 23.797 7.668 1 96.81 60 HIS B CA 1
ATOM 1705 C C . HIS B 1 60 ? 0.447 23.594 6.172 1 96.81 60 HIS B C 1
ATOM 1707 O O . HIS B 1 60 ? -0.53 24.109 5.625 1 96.81 60 HIS B O 1
ATOM 1713 N N . LYS B 1 61 ? 1.371 22.969 5.535 1 97.69 61 LYS B N 1
ATOM 1714 C CA . LYS B 1 61 ? 1.028 22.453 4.211 1 97.69 61 LYS B CA 1
ATOM 1715 C C . LYS B 1 61 ? 0.015 21.312 4.312 1 97.69 61 LYS B C 1
ATOM 1717 O O . LYS B 1 61 ? 0.142 20.438 5.168 1 97.69 61 LYS B O 1
ATOM 1722 N N . ILE B 1 62 ? -1.056 21.375 3.498 1 97.75 62 ILE B N 1
ATOM 1723 C CA . ILE B 1 62 ? -2.098 20.344 3.508 1 97.75 62 ILE B CA 1
ATOM 1724 C C . ILE B 1 62 ? -2.006 19.516 2.236 1 97.75 62 ILE B C 1
ATOM 1726 O O . ILE B 1 62 ? -1.943 20.047 1.13 1 97.75 62 ILE B O 1
ATOM 1730 N N . VAL B 1 63 ? -1.96 18.203 2.398 1 97.81 63 VAL B N 1
ATOM 1731 C CA . VAL B 1 63 ? -1.971 17.266 1.277 1 97.81 63 VAL B CA 1
ATOM 1732 C C . VAL B 1 63 ? -3.057 16.219 1.491 1 97.81 63 VAL B C 1
ATOM 1734 O O . VAL B 1 63 ? -3.109 15.57 2.543 1 97.81 63 VAL B O 1
ATOM 1737 N N . CYS B 1 64 ? -3.908 16 0.547 1 97.75 64 CYS B N 1
ATOM 1738 C CA . CYS B 1 64 ? -5.004 15.047 0.659 1 97.75 64 CYS B CA 1
ATOM 1739 C C . CYS B 1 64 ? -4.699 13.773 -0.113 1 97.75 64 CYS B C 1
ATOM 1741 O O . CYS B 1 64 ? -4.125 13.82 -1.203 1 97.75 64 CYS B O 1
ATOM 1743 N N . LEU B 1 65 ? -5.113 12.695 0.482 1 97.38 65 LEU B N 1
ATOM 1744 C CA . LEU B 1 65 ? -4.938 11.414 -0.183 1 97.38 65 LEU B CA 1
ATOM 1745 C C . LEU B 1 65 ? -6.199 11.016 -0.941 1 97.38 65 LEU B C 1
ATOM 1747 O O . LEU B 1 65 ? -7.301 11.078 -0.394 1 97.38 65 LEU B O 1
ATOM 1751 N N . ASP B 1 66 ? -6.039 10.617 -2.145 1 94.94 66 ASP B N 1
ATOM 1752 C CA . ASP B 1 66 ? -7.113 10.172 -3.029 1 94.94 66 ASP B CA 1
ATOM 1753 C C . ASP B 1 66 ? -6.582 9.25 -4.121 1 94.94 66 ASP B C 1
ATOM 1755 O O . ASP B 1 66 ? -5.57 9.555 -4.762 1 94.94 66 ASP B O 1
ATOM 1759 N N . PRO B 1 67 ? -7.254 8.086 -4.348 1 93.12 67 PRO B N 1
ATOM 1760 C CA . PRO B 1 67 ? -6.777 7.191 -5.402 1 93.12 67 PRO B CA 1
ATOM 1761 C C . PRO B 1 67 ? -6.711 7.867 -6.77 1 93.12 67 PRO B C 1
ATOM 1763 O O . PRO B 1 67 ? -5.957 7.426 -7.641 1 93.12 67 PRO B O 1
ATOM 1766 N N . ASN B 1 68 ? -7.43 8.977 -6.953 1 91.5 68 ASN B N 1
ATOM 1767 C CA . ASN B 1 68 ? -7.453 9.688 -8.234 1 91.5 68 ASN B CA 1
ATOM 1768 C C . ASN B 1 68 ? -6.473 10.852 -8.242 1 91.5 68 ASN B C 1
ATOM 1770 O O . ASN B 1 68 ? -6.418 11.617 -9.211 1 91.5 68 ASN B O 1
ATOM 1774 N N . GLY B 1 69 ? -5.707 10.992 -7.16 1 94.19 69 GLY B N 1
ATOM 1775 C CA . GLY B 1 69 ? -4.695 12.039 -7.094 1 94.19 69 GLY B CA 1
ATOM 1776 C C . GLY B 1 69 ? -3.463 11.727 -7.918 1 94.19 69 GLY B C 1
ATOM 1777 O O . GLY B 1 69 ? -3.473 10.805 -8.734 1 94.19 69 GLY B O 1
ATOM 1778 N N . ARG B 1 70 ? -2.48 12.531 -7.812 1 95.06 70 ARG B N 1
ATOM 1779 C CA . ARG B 1 70 ? -1.226 12.344 -8.531 1 95.06 70 ARG B CA 1
ATOM 1780 C C . ARG B 1 70 ? -0.453 11.148 -7.992 1 95.06 70 ARG B C 1
ATOM 1782 O O . ARG B 1 70 ? -0.249 11.023 -6.785 1 95.06 70 ARG B O 1
ATOM 1789 N N . SER B 1 71 ? -0.087 10.266 -8.805 1 95.12 71 SER B N 1
ATOM 1790 C CA . SER B 1 71 ? 0.751 9.117 -8.469 1 95.12 71 SER B CA 1
ATOM 1791 C C . SER B 1 71 ? 2.227 9.422 -8.703 1 95.12 71 SER B C 1
ATOM 1793 O O . SER B 1 71 ? 2.59 10 -9.734 1 95.12 71 SER B O 1
ATOM 1795 N N . THR B 1 72 ? 3.047 9.023 -7.766 1 96.12 72 THR B N 1
ATOM 1796 C CA . THR B 1 72 ? 4.473 9.32 -7.875 1 96.12 72 THR B CA 1
ATOM 1797 C C . THR B 1 72 ? 5.305 8.102 -7.469 1 96.12 72 THR B C 1
ATOM 1799 O O . THR B 1 72 ? 4.812 7.215 -6.773 1 96.12 72 THR B O 1
ATOM 1802 N N . SER B 1 73 ? 6.523 8.086 -7.953 1 96.94 73 SER B N 1
ATOM 1803 C CA . SER B 1 73 ? 7.488 7.129 -7.418 1 96.94 73 SER B CA 1
ATOM 1804 C C . SER B 1 73 ? 7.902 7.496 -6 1 96.94 73 SER B C 1
ATOM 1806 O O . SER B 1 73 ? 7.648 8.609 -5.539 1 96.94 73 SER B O 1
ATOM 1808 N N . SER B 1 74 ? 8.555 6.586 -5.332 1 97.38 74 SER B N 1
ATOM 1809 C CA . SER B 1 74 ? 9.031 6.867 -3.98 1 97.38 74 SER B CA 1
ATOM 1810 C C . SER B 1 74 ? 10.055 7.996 -3.979 1 97.38 74 SER B C 1
ATOM 1812 O O . SER B 1 74 ? 10.109 8.781 -3.031 1 97.38 74 SER B O 1
ATOM 1814 N N . GLU B 1 75 ? 10.828 8.102 -5.059 1 96.88 75 GLU B N 1
ATOM 1815 C CA . GLU B 1 75 ? 11.812 9.172 -5.156 1 96.88 75 GLU B CA 1
ATOM 1816 C C . GLU B 1 75 ? 11.141 10.531 -5.289 1 96.88 75 GLU B C 1
ATOM 1818 O O . GLU B 1 75 ? 11.531 11.5 -4.629 1 96.88 75 GLU B O 1
ATOM 1823 N N . ILE B 1 76 ? 10.195 10.547 -6.148 1 98 76 ILE B N 1
ATOM 1824 C CA . ILE B 1 76 ? 9.461 11.797 -6.34 1 98 76 ILE B CA 1
ATOM 1825 C C . ILE B 1 76 ? 8.664 12.117 -5.078 1 98 76 ILE B C 1
ATOM 1827 O O . ILE B 1 76 ? 8.578 13.281 -4.672 1 98 76 ILE B O 1
ATOM 1831 N N . PHE B 1 77 ? 8.094 11.133 -4.43 1 98.38 77 PHE B N 1
ATOM 1832 C CA . PHE B 1 77 ? 7.422 11.336 -3.154 1 98.38 77 PHE B CA 1
ATOM 1833 C C . PHE B 1 77 ? 8.367 11.961 -2.135 1 98.38 77 PHE B C 1
ATOM 1835 O O . PHE B 1 77 ? 7.984 12.883 -1.41 1 98.38 77 PHE B O 1
ATOM 1842 N N . CYS B 1 78 ? 9.516 11.422 -2.055 1 98.25 78 CYS B N 1
ATOM 1843 C CA . CYS B 1 78 ? 10.523 11.961 -1.154 1 98.25 78 CYS B CA 1
ATOM 1844 C C . CYS B 1 78 ? 10.742 13.445 -1.403 1 98.25 78 CYS B C 1
ATOM 1846 O O . CYS B 1 78 ? 10.688 14.25 -0.47 1 98.25 78 CYS B O 1
ATOM 1848 N N . ASP B 1 79 ? 10.969 13.805 -2.658 1 98.38 79 ASP B N 1
ATOM 1849 C CA . ASP B 1 79 ? 11.172 15.211 -3.008 1 98.38 79 ASP B CA 1
ATOM 1850 C C . ASP B 1 79 ? 9.961 16.047 -2.605 1 98.38 79 ASP B C 1
ATOM 1852 O O . ASP B 1 79 ? 10.109 17.109 -1.997 1 98.38 79 ASP B O 1
ATOM 1856 N N . ASN B 1 80 ? 8.773 15.555 -2.918 1 98.44 80 ASN B N 1
ATOM 1857 C CA . ASN B 1 80 ? 7.539 16.266 -2.584 1 98.44 80 ASN B CA 1
ATOM 1858 C C . ASN B 1 80 ? 7.391 16.453 -1.077 1 98.44 80 ASN B C 1
ATOM 1860 O O . ASN B 1 80 ? 7.035 17.531 -0.611 1 98.44 80 ASN B O 1
ATOM 1864 N N . LEU B 1 81 ? 7.652 15.43 -0.332 1 98.38 81 LEU B N 1
ATOM 1865 C CA . LEU B 1 81 ? 7.516 15.445 1.12 1 98.38 81 LEU B CA 1
ATOM 1866 C C . LEU B 1 81 ? 8.336 16.578 1.729 1 98.38 81 LEU B C 1
ATOM 1868 O O . LEU B 1 81 ? 7.816 17.391 2.494 1 98.38 81 LEU B O 1
ATOM 1872 N N . TYR B 1 82 ? 9.547 16.672 1.312 1 98 82 TYR B N 1
ATOM 1873 C CA . TYR B 1 82 ? 10.422 17.672 1.913 1 98 82 TYR B CA 1
ATOM 1874 C C . TYR B 1 82 ? 10.117 19.062 1.379 1 98 82 TYR B C 1
ATOM 1876 O O . TYR B 1 82 ? 10.25 20.047 2.1 1 98 82 TYR B O 1
ATOM 1884 N N . ASN B 1 83 ? 9.711 19.094 0.127 1 98.25 83 ASN B N 1
ATOM 1885 C CA . ASN B 1 83 ? 9.227 20.375 -0.382 1 98.25 83 ASN B CA 1
ATOM 1886 C C . ASN B 1 83 ? 8.008 20.859 0.391 1 98.25 83 ASN B C 1
ATOM 1888 O O . ASN B 1 83 ? 7.918 22.047 0.743 1 98.25 83 ASN B O 1
ATOM 1892 N N . TRP B 1 84 ? 7.055 19.953 0.653 1 98.19 84 TRP B N 1
ATOM 1893 C CA . TRP B 1 84 ? 5.855 20.297 1.412 1 98.19 84 TRP B CA 1
ATOM 1894 C C . TRP B 1 84 ? 6.219 20.75 2.822 1 98.19 84 TRP B C 1
ATOM 1896 O O . TRP B 1 84 ? 5.656 21.719 3.328 1 98.19 84 TRP B O 1
ATOM 1906 N N . LEU B 1 85 ? 7.102 20.031 3.438 1 98.06 85 LEU B N 1
ATOM 1907 C CA . LEU B 1 85 ? 7.551 20.406 4.773 1 98.06 85 LEU B CA 1
ATOM 1908 C C . LEU B 1 85 ? 8.188 21.781 4.773 1 98.06 85 LEU B C 1
ATOM 1910 O O . LEU B 1 85 ? 7.953 22.578 5.684 1 98.06 85 LEU B O 1
ATOM 1914 N N . GLU B 1 86 ? 8.953 22.078 3.768 1 97.31 86 GLU B N 1
ATOM 1915 C CA . GLU B 1 86 ? 9.539 23.406 3.635 1 97.31 86 GLU B CA 1
ATOM 1916 C C . GLU B 1 86 ? 8.469 24.469 3.459 1 97.31 86 GLU B C 1
ATOM 1918 O O . GLU B 1 86 ? 8.492 25.5 4.137 1 97.31 86 GLU B O 1
ATOM 1923 N N . GLU B 1 87 ? 7.57 24.266 2.607 1 96.94 87 GLU B N 1
ATOM 1924 C CA . GLU B 1 87 ? 6.484 25.188 2.324 1 96.94 87 GLU B CA 1
ATOM 1925 C C . GLU B 1 87 ? 5.68 25.5 3.582 1 96.94 87 GLU B C 1
ATOM 1927 O O . GLU B 1 87 ? 5.199 26.625 3.76 1 96.94 87 GLU B O 1
ATOM 1932 N N . GLY B 1 88 ? 5.551 24.5 4.434 1 97.25 88 GLY B N 1
ATOM 1933 C CA . GLY B 1 88 ? 4.707 24.641 5.609 1 97.25 88 GLY B CA 1
ATOM 1934 C C . GLY B 1 88 ? 5.484 25.031 6.855 1 97.25 88 GLY B C 1
ATOM 1935 O O . GLY B 1 88 ? 4.965 24.938 7.969 1 97.25 88 GLY B O 1
ATOM 1936 N N . GLY B 1 89 ? 6.754 25.422 6.668 1 96.69 89 GLY B N 1
ATOM 1937 C CA . GLY B 1 89 ? 7.566 25.734 7.832 1 96.69 89 GLY B CA 1
ATOM 1938 C C . GLY B 1 89 ? 7.789 24.547 8.742 1 96.69 89 GLY B C 1
ATOM 1939 O O . GLY B 1 89 ? 7.598 24.656 9.961 1 96.69 89 GLY B O 1
ATOM 1940 N N . SER B 1 90 ? 8.023 23.391 8.188 1 97.44 90 SER B N 1
ATOM 1941 C CA . SER B 1 90 ? 8.352 22.125 8.859 1 97.44 90 SER B CA 1
ATOM 1942 C C . SER B 1 90 ? 7.105 21.469 9.43 1 97.44 90 SER B C 1
ATOM 1944 O O . SER B 1 90 ? 7.199 20.609 10.305 1 97.44 90 SER B O 1
ATOM 1946 N N . ARG B 1 91 ? 5.934 21.922 8.945 1 98.19 91 ARG B N 1
ATOM 1947 C CA . ARG B 1 91 ? 4.668 21.328 9.367 1 98.19 91 ARG B CA 1
ATOM 1948 C C . ARG B 1 91 ? 3.842 20.891 8.164 1 98.19 91 ARG B C 1
ATOM 1950 O O . ARG B 1 91 ? 3.617 21.656 7.234 1 98.19 91 ARG B O 1
ATOM 1957 N N . LEU B 1 92 ? 3.422 19.688 8.211 1 98.56 92 LEU B N 1
ATOM 1958 C CA . LEU B 1 92 ? 2.697 19.062 7.109 1 98.56 92 LEU B CA 1
ATOM 1959 C C . LEU B 1 92 ? 1.53 18.219 7.629 1 98.56 92 LEU B C 1
ATOM 1961 O O . LEU B 1 92 ? 1.672 17.5 8.617 1 98.56 92 LEU B O 1
ATOM 1965 N N . SER B 1 93 ? 0.357 18.375 7.023 1 98.69 93 SER B N 1
ATOM 1966 C CA . SER B 1 93 ? -0.799 17.547 7.348 1 98.69 93 SER B CA 1
ATOM 1967 C C . SER B 1 93 ? -1.251 16.734 6.141 1 98.69 93 SER B C 1
ATOM 1969 O O . SER B 1 93 ? -1.604 17.297 5.102 1 98.69 93 SER B O 1
ATOM 1971 N N . PHE B 1 94 ? -1.19 15.453 6.277 1 98.75 94 PHE B N 1
ATOM 1972 C CA . PHE B 1 94 ? -1.86 14.57 5.332 1 98.75 94 PHE B CA 1
ATOM 1973 C C . PHE B 1 94 ? -3.301 14.312 5.758 1 98.75 94 PHE B C 1
ATOM 1975 O O . PHE B 1 94 ? -3.58 14.141 6.945 1 98.75 94 PHE B O 1
ATOM 1982 N N . VAL B 1 95 ? -4.172 14.227 4.773 1 98.5 95 VAL B N 1
ATOM 1983 C CA . VAL B 1 95 ? -5.586 14.047 5.07 1 98.5 95 VAL B CA 1
ATOM 1984 C C . VAL B 1 95 ? -6.09 12.758 4.43 1 98.5 95 VAL B C 1
ATOM 1986 O O . VAL B 1 95 ? -5.941 12.555 3.223 1 98.5 95 VAL B O 1
ATOM 1989 N N . ILE B 1 96 ? -6.652 11.891 5.246 1 97.62 96 ILE B N 1
ATOM 1990 C CA . ILE B 1 96 ? -7.238 10.625 4.801 1 97.62 96 ILE B CA 1
ATOM 1991 C C . ILE B 1 96 ? -8.734 10.617 5.113 1 97.62 96 ILE B C 1
ATOM 1993 O O . ILE B 1 96 ? -9.133 10.711 6.273 1 97.62 96 ILE B O 1
ATOM 1997 N N . GLY B 1 97 ? -9.547 10.492 4.094 1 95.44 97 GLY B N 1
ATOM 1998 C CA . GLY B 1 97 ? -10.992 10.438 4.27 1 95.44 97 GLY B CA 1
ATOM 1999 C C . GLY B 1 97 ? -11.469 9.117 4.848 1 95.44 97 GLY B C 1
ATOM 2000 O O . GLY B 1 97 ? -10.703 8.164 4.957 1 95.44 97 GLY B O 1
ATOM 2001 N N . GLY B 1 98 ? -12.695 9.094 5.191 1 91.5 98 GLY B N 1
ATOM 2002 C CA . GLY B 1 98 ? -13.312 7.875 5.695 1 91.5 98 GLY B CA 1
ATOM 2003 C C . GLY B 1 98 ? -13.82 6.965 4.59 1 91.5 98 GLY B C 1
ATOM 2004 O O . GLY B 1 98 ? -13.289 6.973 3.479 1 91.5 98 GLY B O 1
ATOM 2005 N N . ALA B 1 99 ? -14.781 6.09 4.887 1 85 99 ALA B N 1
ATOM 2006 C CA . ALA B 1 99 ? -15.328 5.09 3.967 1 85 99 ALA B CA 1
ATOM 2007 C C . ALA B 1 99 ? -15.898 5.75 2.715 1 85 99 ALA B C 1
ATOM 2009 O O . ALA B 1 99 ? -15.852 5.176 1.625 1 85 99 ALA B O 1
ATOM 2010 N N . GLU B 1 100 ? -16.281 7 2.863 1 87.44 100 GLU B N 1
ATOM 2011 C CA . GLU B 1 100 ? -16.906 7.699 1.741 1 87.44 100 GLU B CA 1
ATOM 2012 C C . GLU B 1 100 ? -15.891 8.57 1.002 1 87.44 100 GLU B C 1
ATOM 2014 O O . GLU B 1 100 ? -16.25 9.281 0.065 1 87.44 100 GLU B O 1
ATOM 2019 N N . GLY B 1 101 ? -14.727 8.484 1.457 1 91.69 101 GLY B N 1
ATOM 2020 C CA . GLY B 1 101 ? -13.695 9.289 0.829 1 91.69 101 GLY B CA 1
ATOM 2021 C C . GLY B 1 101 ? -13.609 10.695 1.397 1 91.69 101 GLY B C 1
ATOM 2022 O O . GLY B 1 101 ? -14.117 10.961 2.486 1 91.69 101 GLY B O 1
ATOM 2023 N N . LEU B 1 102 ? -12.914 11.531 0.735 1 94.06 102 LEU B N 1
ATOM 2024 C CA . LEU B 1 102 ? -12.711 12.914 1.162 1 94.06 102 LEU B CA 1
ATOM 2025 C C . LEU B 1 102 ? -13.984 13.727 1.008 1 94.06 102 LEU B C 1
ATOM 2027 O O . LEU B 1 102 ? -14.75 13.523 0.059 1 94.06 102 LEU B O 1
ATOM 2031 N N . PRO B 1 103 ? -14.133 14.703 1.883 1 91.12 103 PRO B N 1
ATOM 2032 C CA . PRO B 1 103 ? -15.227 15.641 1.646 1 91.12 103 PRO B CA 1
ATOM 2033 C C . PRO B 1 103 ? -15.094 16.375 0.312 1 91.12 103 PRO B C 1
ATOM 2035 O O . PRO B 1 103 ? -13.984 16.719 -0.102 1 91.12 103 PRO B O 1
ATOM 2038 N N . PRO B 1 104 ? -16.203 16.531 -0.378 1 86.81 104 PRO B N 1
ATOM 2039 C CA . PRO B 1 104 ? -16.172 17.203 -1.685 1 86.81 104 PRO B CA 1
ATOM 2040 C C . PRO B 1 104 ? -15.484 18.562 -1.644 1 86.81 104 PRO B C 1
ATOM 2042 O O . PRO B 1 104 ? -14.875 18.969 -2.633 1 86.81 104 PRO B O 1
ATOM 2045 N N . GLU B 1 105 ? -15.555 19.266 -0.522 1 84.69 105 GLU B N 1
ATOM 2046 C CA . GLU B 1 105 ? -14.961 20.578 -0.354 1 84.69 105 GLU B CA 1
ATOM 2047 C C . GLU B 1 105 ? -13.445 20.531 -0.516 1 84.69 105 GLU B C 1
ATOM 2049 O O . GLU B 1 105 ? -12.82 21.516 -0.915 1 84.69 105 GLU B O 1
ATOM 2054 N N . LEU B 1 106 ? -12.836 19.391 -0.145 1 87.25 106 LEU B N 1
ATOM 2055 C CA . LEU B 1 106 ? -11.391 19.234 -0.247 1 87.25 106 LEU B CA 1
ATOM 2056 C C . LEU B 1 106 ? -10.984 18.828 -1.66 1 87.25 106 LEU B C 1
ATOM 2058 O O . LEU B 1 106 ? -9.898 19.188 -2.123 1 87.25 106 LEU B O 1
ATOM 2062 N N . LYS B 1 107 ? -11.82 18.016 -2.254 1 79.5 107 LYS B N 1
ATOM 2063 C CA . LYS B 1 107 ? -11.5 17.484 -3.576 1 79.5 107 LYS B CA 1
ATOM 2064 C C . LYS B 1 107 ? -11.734 18.531 -4.664 1 79.5 107 LYS B C 1
ATOM 2066 O O . LYS B 1 107 ? -10.961 18.625 -5.617 1 79.5 107 LYS B O 1
ATOM 2071 N N . TYR B 1 108 ? -12.914 19.125 -4.578 1 68.25 108 TYR B N 1
ATOM 2072 C CA . TYR B 1 108 ? -13.344 20.125 -5.555 1 68.25 108 TYR B CA 1
ATOM 2073 C C . TYR B 1 108 ? -13.469 21.5 -4.906 1 68.25 108 TYR B C 1
ATOM 2075 O O . TYR B 1 108 ? -14.57 21.938 -4.586 1 68.25 108 TYR B O 1
ATOM 2083 N N . PRO B 1 109 ? -12.32 21.969 -4.566 1 59.53 109 PRO B N 1
ATOM 2084 C CA . PRO B 1 109 ? -12.492 23.25 -3.861 1 59.53 109 PRO B CA 1
ATOM 2085 C C . PRO B 1 109 ? -13.305 24.266 -4.656 1 59.53 109 PRO B C 1
ATOM 2087 O O . PRO B 1 109 ? -13.281 24.25 -5.891 1 59.53 109 PRO B O 1
ATOM 2090 N N . ASN B 1 110 ? -14.422 24.688 -4.199 1 54.12 110 ASN B N 1
ATOM 2091 C CA . ASN B 1 110 ? -15.266 25.688 -4.832 1 54.12 110 ASN B CA 1
ATOM 2092 C C . ASN B 1 110 ? -14.438 26.859 -5.367 1 54.12 110 ASN B C 1
ATOM 2094 O O . ASN B 1 110 ? -13.383 27.172 -4.824 1 54.12 110 ASN B O 1
ATOM 2098 N N . SER B 1 111 ? -14.555 27.031 -6.711 1 51.22 111 SER B N 1
ATOM 2099 C CA . SER B 1 111 ? -13.969 28.125 -7.488 1 51.22 111 SER B CA 1
ATOM 2100 C C . SER B 1 111 ? -13.875 29.391 -6.66 1 51.22 111 SER B C 1
ATOM 2102 O O . SER B 1 111 ? -13.148 30.328 -7.02 1 51.22 111 SER B O 1
ATOM 2104 N N . SER B 1 112 ? -14.898 29.609 -5.891 1 48.22 112 SER B N 1
ATOM 2105 C CA . SER B 1 112 ? -14.984 30.984 -5.422 1 48.22 112 SER B CA 1
ATOM 2106 C C . SER B 1 112 ? -13.82 31.328 -4.496 1 48.22 112 SER B C 1
ATOM 2108 O O . SER B 1 112 ? -13.609 32.5 -4.156 1 48.22 112 SER B O 1
ATOM 2110 N N . THR B 1 113 ? -13.562 30.453 -3.518 1 48.25 113 THR B N 1
ATOM 2111 C CA . THR B 1 113 ? -12.531 30.891 -2.58 1 48.25 113 THR B CA 1
ATOM 2112 C C . THR B 1 113 ? -11.141 30.578 -3.131 1 48.25 113 THR B C 1
ATOM 2114 O O . THR B 1 113 ? -10.914 29.5 -3.688 1 48.25 113 THR B O 1
ATOM 2117 N N . ALA B 1 114 ? -10.414 31.594 -3.395 1 49.66 114 ALA B N 1
ATOM 2118 C CA . ALA B 1 114 ? -9.055 31.75 -3.912 1 49.66 114 ALA B CA 1
ATOM 2119 C C . ALA B 1 114 ? -8.125 30.688 -3.336 1 49.66 114 ALA B C 1
ATOM 2121 O O . ALA B 1 114 ? -6.934 30.656 -3.648 1 49.66 114 ALA B O 1
ATOM 2122 N N . GLN B 1 115 ? -8.609 29.969 -2.293 1 56.09 115 GLN B N 1
ATOM 2123 C CA . GLN B 1 115 ? -7.543 29.141 -1.723 1 56.09 115 GLN B CA 1
ATOM 2124 C C . GLN B 1 115 ? -7.336 27.875 -2.535 1 56.09 115 GLN B C 1
ATOM 2126 O O . GLN B 1 115 ? -8.305 27.203 -2.914 1 56.09 115 GLN B O 1
ATOM 2131 N N . ALA B 1 116 ? -6.176 27.781 -3.119 1 64.56 116 ALA B N 1
ATOM 2132 C CA . ALA B 1 116 ? -5.762 26.656 -3.957 1 64.56 116 ALA B CA 1
ATOM 2133 C C . ALA B 1 116 ? -6.066 25.328 -3.279 1 64.56 116 ALA B C 1
ATOM 2135 O O . ALA B 1 116 ? -5.887 25.172 -2.066 1 64.56 116 ALA B O 1
ATOM 2136 N N . SER B 1 117 ? -6.855 24.469 -3.85 1 82.5 117 SER B N 1
ATOM 2137 C CA . SER B 1 117 ? -7.129 23.109 -3.379 1 82.5 117 SER B CA 1
ATOM 2138 C C . SER B 1 117 ? -5.844 22.391 -2.998 1 82.5 117 SER B C 1
ATOM 2140 O O . SER B 1 117 ? -4.82 22.531 -3.67 1 82.5 117 SER B O 1
ATOM 2142 N N . PRO B 1 118 ? -5.926 21.812 -1.853 1 91.75 118 PRO B N 1
ATOM 2143 C CA . PRO B 1 118 ? -4.734 21.047 -1.507 1 91.75 118 PRO B CA 1
ATOM 2144 C C . PRO B 1 118 ? -4.379 20 -2.568 1 91.75 118 PRO B C 1
ATOM 2146 O O . PRO B 1 118 ? -5.258 19.531 -3.297 1 91.75 118 PRO B O 1
ATOM 2149 N N . PRO B 1 119 ? -3.084 19.781 -2.703 1 94.31 119 PRO B N 1
ATOM 2150 C CA . PRO B 1 119 ? -2.699 18.719 -3.625 1 94.31 119 PRO B CA 1
ATOM 2151 C C . PRO B 1 119 ? -3.322 17.375 -3.26 1 94.31 119 PRO B C 1
ATOM 2153 O O . PRO B 1 119 ? -3.467 17.062 -2.076 1 94.31 119 PRO B O 1
ATOM 2156 N N . LEU B 1 120 ? -3.695 16.656 -4.301 1 95.56 120 LEU B N 1
ATOM 2157 C CA . LEU B 1 120 ? -4.199 15.297 -4.148 1 95.56 120 LEU B CA 1
ATOM 2158 C C . LEU B 1 120 ? -3.117 14.281 -4.48 1 95.56 120 LEU B C 1
ATOM 2160 O O . LEU B 1 120 ? -2.596 14.266 -5.598 1 95.56 120 LEU B O 1
ATOM 2164 N N . LEU B 1 121 ? -2.789 13.484 -3.494 1 97.5 121 LEU B N 1
ATOM 2165 C CA . LEU B 1 121 ? -1.772 12.445 -3.637 1 97.5 121 LEU B CA 1
ATOM 2166 C C . LEU B 1 121 ? -2.412 11.062 -3.705 1 97.5 121 LEU B C 1
ATOM 2168 O O . LEU B 1 121 ? -3.281 10.734 -2.895 1 97.5 121 LEU B O 1
ATOM 2172 N N . SER B 1 122 ? -2.018 10.352 -4.699 1 97.38 122 SER B N 1
ATOM 2173 C CA . SER B 1 122 ? -2.439 8.961 -4.793 1 97.38 122 SER B CA 1
ATOM 2174 C C . SER B 1 122 ? -1.338 8.016 -4.324 1 97.38 122 SER B C 1
ATOM 2176 O O . SER B 1 122 ? -0.216 8.062 -4.832 1 97.38 122 SER B O 1
ATOM 2178 N N . LEU B 1 123 ? -1.628 7.191 -3.34 1 97.81 123 LEU B N 1
ATOM 2179 C CA . LEU B 1 123 ? -0.692 6.145 -2.949 1 97.81 123 LEU B CA 1
ATOM 2180 C C . LEU B 1 123 ? -0.717 4.992 -3.949 1 97.81 123 LEU B C 1
ATOM 2182 O O . LEU B 1 123 ? 0.266 4.262 -4.082 1 97.81 123 LEU B O 1
ATOM 2186 N N . SER B 1 124 ? -1.797 4.805 -4.59 1 97.44 124 SER B N 1
ATOM 2187 C CA . SER B 1 124 ? -2.053 3.768 -5.586 1 97.44 124 SER B CA 1
ATOM 2188 C C . SER B 1 124 ? -3.396 3.98 -6.273 1 97.44 124 SER B C 1
ATOM 2190 O O . SER B 1 124 ? -4.273 4.664 -5.738 1 97.44 124 SER B O 1
ATOM 2192 N N . ALA B 1 125 ? -3.551 3.422 -7.426 1 96.5 125 ALA B N 1
ATOM 2193 C CA . ALA B 1 125 ? -4.863 3.404 -8.07 1 96.5 125 ALA B CA 1
ATOM 2194 C C . ALA B 1 125 ? -5.805 2.426 -7.375 1 96.5 125 ALA B C 1
ATOM 2196 O O . ALA B 1 125 ? -7.016 2.453 -7.602 1 96.5 125 ALA B O 1
ATOM 2197 N N . LEU B 1 126 ? -5.266 1.558 -6.578 1 96.88 126 LEU B N 1
ATOM 2198 C CA . LEU B 1 126 ? -6.055 0.637 -5.766 1 96.88 126 LEU B CA 1
ATOM 2199 C C . LEU B 1 126 ? -6.715 1.369 -4.602 1 96.88 126 LEU B C 1
ATOM 2201 O O . LEU B 1 126 ? -6.172 2.354 -4.094 1 96.88 126 LEU B O 1
ATOM 2205 N N . THR B 1 127 ? -7.777 0.903 -4.188 1 94.75 127 THR B N 1
ATOM 2206 C CA . THR B 1 127 ? -8.461 1.411 -3.004 1 94.75 127 THR B CA 1
ATOM 2207 C C . THR B 1 127 ? -7.992 0.672 -1.752 1 94.75 127 THR B C 1
ATOM 2209 O O . THR B 1 127 ? -7.859 -0.554 -1.762 1 94.75 127 THR B O 1
ATOM 2212 N N . PHE B 1 128 ? -7.703 1.421 -0.786 1 93.94 128 PHE B N 1
ATOM 2213 C CA . PHE B 1 128 ? -7.352 0.875 0.52 1 93.94 128 PHE B CA 1
ATOM 2214 C C . PHE B 1 128 ? -8.336 1.348 1.585 1 93.94 128 PHE B C 1
ATOM 2216 O O . PHE B 1 128 ? -8.984 2.383 1.422 1 93.94 128 PHE B O 1
ATOM 2223 N N . THR B 1 129 ? -8.5 0.562 2.607 1 92.25 129 THR B N 1
ATOM 2224 C CA . THR B 1 129 ? -9.156 1.127 3.785 1 92.25 129 THR B CA 1
ATOM 2225 C C . THR B 1 129 ? -8.344 2.297 4.34 1 92.25 129 THR B C 1
ATOM 2227 O O . THR B 1 129 ? -7.145 2.404 4.086 1 92.25 129 THR B O 1
ATOM 2230 N N . HIS B 1 130 ? -8.953 3.117 5.07 1 94.38 130 HIS B N 1
ATOM 2231 C CA . HIS B 1 130 ? -8.25 4.273 5.617 1 94.38 130 HIS B CA 1
ATOM 2232 C C . HIS B 1 130 ? -7.125 3.846 6.559 1 94.38 130 HIS B C 1
ATOM 2234 O O . HIS B 1 130 ? -6.074 4.484 6.609 1 94.38 130 HIS B O 1
ATOM 2240 N N . GLN B 1 131 ? -7.293 2.791 7.262 1 93.31 131 GLN B N 1
ATOM 2241 C CA . GLN B 1 131 ? -6.262 2.314 8.172 1 93.31 131 GLN B CA 1
ATOM 2242 C C . GLN B 1 131 ? -5.051 1.787 7.406 1 93.31 131 GLN B C 1
ATOM 2244 O O . GLN B 1 131 ? -3.908 2.023 7.801 1 93.31 131 GLN B O 1
ATOM 2249 N N . PHE B 1 132 ? -5.316 1.081 6.383 1 94.88 132 PHE B N 1
ATOM 2250 C CA . PHE B 1 132 ? -4.234 0.565 5.555 1 94.88 132 PHE B CA 1
ATOM 2251 C C . PHE B 1 132 ? -3.496 1.702 4.859 1 94.88 132 PHE B C 1
ATOM 2253 O O . PHE B 1 132 ? -2.266 1.686 4.766 1 94.88 132 PHE B O 1
ATOM 2260 N N . ALA B 1 133 ? -4.285 2.674 4.367 1 96.44 133 ALA B N 1
ATOM 2261 C CA . ALA B 1 133 ? -3.686 3.855 3.748 1 96.44 133 ALA B CA 1
ATOM 2262 C C . ALA B 1 133 ? -2.744 4.562 4.719 1 96.44 133 ALA B C 1
ATOM 2264 O O . ALA B 1 133 ? -1.669 5.02 4.324 1 96.44 133 ALA B O 1
ATOM 2265 N N . ARG B 1 134 ? -3.162 4.684 5.965 1 97.44 134 ARG B N 1
ATOM 2266 C CA . ARG B 1 134 ? -2.33 5.297 6.996 1 97.44 134 ARG B CA 1
ATOM 2267 C C . ARG B 1 134 ? -1.008 4.555 7.148 1 97.44 134 ARG B C 1
ATOM 2269 O O . ARG B 1 134 ? 0.057 5.172 7.184 1 97.44 134 ARG B O 1
ATOM 2276 N N . LEU B 1 135 ? -1.094 3.252 7.246 1 97.62 135 LEU B N 1
ATOM 2277 C CA . LEU B 1 135 ? 0.102 2.428 7.387 1 97.62 135 LEU B CA 1
ATOM 2278 C C . LEU B 1 135 ? 1.025 2.604 6.184 1 97.62 135 LEU B C 1
ATOM 2280 O O . LEU B 1 135 ? 2.234 2.779 6.348 1 97.62 135 LEU B O 1
ATOM 2284 N N . LEU B 1 136 ? 0.474 2.586 4.996 1 97.69 136 LEU B N 1
ATOM 2285 C CA . LEU B 1 136 ? 1.236 2.756 3.764 1 97.69 136 LEU B CA 1
ATOM 2286 C C . LEU B 1 136 ? 1.917 4.121 3.73 1 97.69 136 LEU B C 1
ATOM 2288 O O . LEU B 1 136 ? 3.094 4.223 3.377 1 97.69 136 LEU B O 1
ATOM 2292 N N . LEU B 1 137 ? 1.171 5.086 4.105 1 98.56 137 LEU B N 1
ATOM 2293 C CA . LEU B 1 137 ? 1.684 6.453 4.105 1 98.56 137 LEU B CA 1
ATOM 2294 C C . LEU B 1 137 ? 2.887 6.582 5.031 1 98.56 137 LEU B C 1
ATOM 2296 O O . LEU B 1 137 ? 3.92 7.133 4.645 1 98.56 137 LEU B O 1
ATOM 2300 N N . ILE B 1 138 ? 2.764 6.094 6.234 1 98.44 138 ILE B N 1
ATOM 2301 C CA . ILE B 1 138 ? 3.84 6.266 7.203 1 98.44 138 ILE B CA 1
ATOM 2302 C C . ILE B 1 138 ? 5.074 5.492 6.746 1 98.44 138 ILE B C 1
ATOM 2304 O O . ILE B 1 138 ? 6.207 5.938 6.953 1 98.44 138 ILE B O 1
ATOM 2308 N N . GLU B 1 139 ? 4.887 4.301 6.156 1 97.75 139 GLU B N 1
ATOM 2309 C CA . GLU B 1 139 ? 6.004 3.566 5.57 1 97.75 139 GLU B CA 1
ATOM 2310 C C . GLU B 1 139 ? 6.719 4.402 4.516 1 97.75 139 GLU B C 1
ATOM 2312 O O . GLU B 1 139 ? 7.949 4.438 4.473 1 97.75 139 GLU B O 1
ATOM 2317 N N . GLN B 1 140 ? 6.012 5.117 3.662 1 98.31 140 GLN B N 1
ATOM 2318 C CA . GLN B 1 140 ? 6.625 5.906 2.6 1 98.31 140 GLN B CA 1
ATOM 2319 C C . GLN B 1 140 ? 7.309 7.148 3.16 1 98.31 140 GLN B C 1
ATOM 2321 O O . GLN B 1 140 ? 8.32 7.605 2.623 1 98.31 140 GLN B O 1
ATOM 2326 N N . ILE B 1 141 ? 6.715 7.723 4.227 1 98.56 141 ILE B N 1
ATOM 2327 C CA . ILE B 1 141 ? 7.402 8.812 4.914 1 98.56 141 ILE B CA 1
ATOM 2328 C C . ILE B 1 141 ? 8.75 8.32 5.445 1 98.56 141 ILE B C 1
ATOM 2330 O O . ILE B 1 141 ? 9.773 8.977 5.27 1 98.56 141 ILE B O 1
ATOM 2334 N N . TYR B 1 142 ? 8.719 7.129 6.055 1 98.12 142 TYR B N 1
ATOM 2335 C CA . TYR B 1 142 ? 9.961 6.527 6.539 1 98.12 142 TYR B CA 1
ATOM 2336 C C . TYR B 1 142 ? 10.93 6.281 5.391 1 98.12 142 TYR B C 1
ATOM 2338 O O . TYR B 1 142 ? 12.109 6.629 5.484 1 98.12 142 TYR B O 1
ATOM 2346 N N . ARG B 1 143 ? 10.453 5.723 4.359 1 97.56 143 ARG B N 1
ATOM 2347 C CA . ARG B 1 143 ? 11.281 5.457 3.191 1 97.56 143 ARG B CA 1
ATOM 2348 C C . ARG B 1 143 ? 11.906 6.742 2.66 1 97.56 143 ARG B C 1
ATOM 2350 O O . ARG B 1 143 ? 13.062 6.754 2.24 1 97.56 143 ARG B O 1
ATOM 2357 N N . ALA B 1 144 ? 11.164 7.785 2.637 1 98.06 144 ALA B N 1
ATOM 2358 C CA . ALA B 1 144 ? 11.672 9.07 2.176 1 98.06 144 ALA B CA 1
ATOM 2359 C C . ALA B 1 144 ? 12.875 9.516 3.006 1 98.06 144 ALA B C 1
ATOM 2361 O O . ALA B 1 144 ? 13.867 10.008 2.459 1 98.06 144 ALA B O 1
ATOM 2362 N N . THR B 1 145 ? 12.758 9.344 4.344 1 97.56 145 THR B N 1
ATOM 2363 C CA . THR B 1 145 ? 13.883 9.734 5.195 1 97.56 145 THR B CA 1
ATOM 2364 C C . THR B 1 145 ? 15.109 8.875 4.902 1 97.56 145 THR B C 1
ATOM 2366 O O . THR B 1 145 ? 16.234 9.359 4.961 1 97.56 145 THR B O 1
ATOM 2369 N N . GLU B 1 146 ? 14.867 7.598 4.559 1 96.75 146 GLU B N 1
ATOM 2370 C CA . GLU B 1 146 ? 15.961 6.684 4.238 1 96.75 146 GLU B CA 1
ATOM 2371 C C . GLU B 1 146 ? 16.609 7.039 2.902 1 96.75 146 GLU B C 1
ATOM 2373 O O . GLU B 1 146 ? 17.828 6.934 2.746 1 96.75 146 GLU B O 1
ATOM 2378 N N . ILE B 1 147 ? 15.781 7.41 1.949 1 96.44 147 ILE B N 1
ATOM 2379 C CA . ILE B 1 147 ? 16.297 7.871 0.662 1 96.44 147 ILE B CA 1
ATOM 2380 C C . ILE B 1 147 ? 17.203 9.078 0.869 1 96.44 147 ILE B C 1
ATOM 2382 O O . ILE B 1 147 ? 18.297 9.133 0.314 1 96.44 147 ILE B O 1
ATOM 2386 N N . ARG B 1 148 ? 16.781 9.969 1.65 1 94.62 148 ARG B N 1
ATOM 2387 C CA . ARG B 1 148 ? 17.547 11.188 1.915 1 94.62 148 ARG B CA 1
ATOM 2388 C C . ARG B 1 148 ? 18.875 10.859 2.604 1 94.62 148 ARG B C 1
ATOM 2390 O O . ARG B 1 148 ? 19.875 11.539 2.381 1 94.62 148 ARG B O 1
ATOM 2397 N N . LYS B 1 149 ? 18.875 9.859 3.416 1 93.56 149 LYS B N 1
ATOM 2398 C CA . LYS B 1 149 ? 20.078 9.445 4.145 1 93.56 149 LYS B CA 1
ATOM 2399 C C . LYS B 1 149 ? 21.016 8.664 3.24 1 93.56 149 LYS B C 1
ATOM 2401 O O . LYS B 1 149 ? 22.188 8.469 3.578 1 93.56 149 LYS B O 1
ATOM 2406 N N . GLY B 1 150 ? 20.469 8.188 2.09 1 90.94 150 GLY B N 1
ATOM 2407 C CA . GLY B 1 150 ? 21.266 7.324 1.23 1 90.94 150 GLY B CA 1
ATOM 2408 C C . GLY B 1 150 ? 21.453 5.93 1.801 1 90.94 150 GLY B C 1
ATOM 2409 O O . GLY B 1 150 ? 22.5 5.309 1.606 1 90.94 150 GLY B O 1
ATOM 2410 N N . SER B 1 151 ? 20.5 5.5 2.469 1 86.69 151 SER B N 1
ATOM 2411 C CA . SER B 1 151 ? 20.594 4.184 3.084 1 86.69 151 SER B CA 1
ATOM 2412 C C . SER B 1 151 ? 20.203 3.084 2.102 1 86.69 151 SER B C 1
ATOM 2414 O O . SER B 1 151 ? 19.719 3.369 0.999 1 86.69 151 SER B O 1
ATOM 2416 N N . GLY B 1 152 ? 20.406 1.754 2.373 1 80.44 152 GLY B N 1
ATOM 2417 C CA . GLY B 1 152 ? 20.078 0.61 1.539 1 80.44 152 GLY B CA 1
ATOM 2418 C C . GLY B 1 152 ? 18.625 0.208 1.634 1 80.44 152 GLY B C 1
ATOM 2419 O O . GLY B 1 152 ? 18.156 -0.628 0.858 1 80.44 152 GLY B O 1
ATOM 2420 N N . TYR B 1 153 ? 17.828 0.856 2.518 1 81.75 153 TYR B N 1
ATOM 2421 C CA . TYR B 1 153 ? 16.422 0.502 2.732 1 81.75 153 TYR B CA 1
ATOM 2422 C C . TYR B 1 153 ? 15.602 0.732 1.47 1 81.75 153 TYR B C 1
ATOM 2424 O O . TYR B 1 153 ? 14.633 0.016 1.214 1 81.75 153 TYR B O 1
ATOM 2432 N N . HIS B 1 154 ? 15.969 1.743 0.647 1 72.81 154 HIS B N 1
ATOM 2433 C CA . HIS B 1 154 ? 15.125 2.189 -0.454 1 72.81 154 HIS B CA 1
ATOM 2434 C C . HIS B 1 154 ? 15.312 1.31 -1.686 1 72.81 154 HIS B C 1
ATOM 2436 O O . HIS B 1 154 ? 14.586 1.45 -2.672 1 72.81 154 HIS B O 1
ATOM 2442 N N . LYS B 1 155 ? 16.109 0.368 -1.579 1 69.44 155 LYS B N 1
ATOM 2443 C CA . LYS B 1 155 ? 16.391 -0.481 -2.734 1 69.44 155 LYS B CA 1
ATOM 2444 C C . LYS B 1 155 ? 15.406 -1.651 -2.801 1 69.44 155 LYS B C 1
ATOM 2446 O O . LYS B 1 155 ? 14.883 -2.09 -1.773 1 69.44 155 LYS B O 1
#

Foldseek 3Di:
DAQEEEEEEEDDDDPDVVLVVLLVVLQVLCVVLSYHYYYDYDPAQVRSVVVVVVLVVLQQQEEEEDLPFDEDDLQVVLVVVVVNCVRSVSHYYYYFYAPVTHDPCLVPPPPPDPPDRHGYYYPHNDDDHSSVVSSSVSVSVSLSSCVVVVHPPVD/DAQEEEEEEEDDDDPDVVLVVLLVVLQVLCVVLSYHYYYDYDPAQVRSVVVVVVLVVLQQQEEEEDLPFDEDDLQVVLVVVVVNCVRSVSHYYYYFYAPVTHDPCLVPPPPPDPPDRHGYYYPHNDDDHSSVVSSSVSVSVSLSSCVVVVHPPVD

Radius of gyration: 20.08 Å; Cα contacts (8 Å, |Δi|>4): 568; chains: 2; bounding box: 42×59×45 Å

Organism: NCBI:txid303405

Sequence (310 aa):
MAMKVNIRIVGRKSSEPWLEEGVQMYESRLKPSNVEVETTWHKDNPALMKGIEQDSQKNHKIVCLDPNGRSTSSEIFCDNLYNWLEEGGSRLSFVIGGAEGLPPELKYPNSSTAQASPPLLSLSALTFTHQFARLLLIEQIYRATEIRKGSGYHKMAMKVNIRIVGRKSSEPWLEEGVQMYESRLKPSNVEVETTWHKDNPALMKGIEQDSQKNHKIVCLDPNGRSTSSEIFCDNLYNWLEEGGSRLSFVIGGAEGLPPELKYPNSSTAQASPPLLSLSALTFTHQFARLLLIEQIYRATEIRKGSGYHK

pLDDT: mean 92.48, std 10.6, range [48.22, 98.75]

Solvent-accessible surface area (backbone atoms only — not comparable to full-atom values): 16283 Å² total; per-residue (Å²): 134,68,30,38,36,36,39,40,31,39,48,68,81,71,90,49,62,35,58,56,51,50,41,50,51,43,43,59,68,24,47,87,74,42,36,45,65,47,77,45,71,15,87,39,67,71,53,41,51,53,52,50,53,54,40,48,76,68,43,30,29,56,36,33,53,34,54,86,29,53,71,44,37,48,68,53,43,31,54,48,52,54,50,39,21,56,74,11,74,32,23,30,32,39,36,38,30,39,69,82,42,60,56,61,64,57,76,53,43,60,82,80,54,86,65,76,55,52,52,45,37,15,78,21,50,37,78,66,54,57,67,56,45,51,42,53,49,49,50,51,53,43,42,27,56,32,51,74,69,66,49,78,79,69,75,134,69,32,38,37,36,37,39,31,38,48,69,82,72,90,50,64,35,59,56,50,48,41,50,50,44,42,59,68,23,48,86,73,44,36,45,66,46,78,47,72,17,88,38,67,71,54,41,52,53,51,49,50,54,39,48,75,68,44,31,29,56,37,33,52,36,53,85,30,54,72,46,37,48,67,54,43,32,53,49,52,53,50,40,22,57,74,10,75,33,22,29,34,40,36,37,30,38,69,83,42,60,57,60,66,57,77,54,42,59,83,79,55,84,63,75,55,51,52,44,38,16,77,20,49,35,78,65,54,55,67,55,46,50,40,52,48,48,50,50,54,44,42,26,56,32,49,74,68,66,49,77,79,68,77

Nearest PDB structures (foldseek):
  1to0-assembly1_A  TM=8.127E-01  e=6.479E-12  Bacillus subtilis
  1to0-assembly4_G  TM=7.946E-01  e=6.896E-12  Bacillus subtilis
  1to0-assembly3_E  TM=8.233E-01  e=4.203E-11  Bacillus subtilis
  1to0-assembly3_F  TM=8.371E-01  e=3.088E-10  Bacillus subtilis
  1to0-assembly2_D  TM=7.584E-01  e=3.276E-11  Bacillus subtilis